Protein AF-A0A2R2MSE2-F1 (afdb_monomer)

Mean predicted aligned error: 11.34 Å

Solvent-accessible surface area (backbone atoms only — not comparable to full-atom values): 15804 Å² total; per-residue (Å²): 140,83,89,83,82,82,88,78,82,79,78,78,77,77,75,73,78,74,75,90,77,74,84,80,42,77,34,78,47,75,69,59,53,36,79,81,82,33,86,62,36,68,62,52,52,53,54,52,39,48,36,36,55,69,59,67,61,72,59,45,31,36,31,38,27,40,42,52,45,72,69,52,47,53,48,47,52,62,30,24,34,91,66,23,76,25,61,48,37,59,49,42,36,98,86,64,43,76,46,79,79,60,87,55,40,29,32,52,68,89,47,45,51,59,32,52,53,37,41,64,73,76,29,64,91,46,49,61,69,55,25,55,52,38,39,62,71,76,29,41,72,46,46,67,65,38,56,64,34,25,40,34,41,42,48,69,61,54,50,92,79,61,64,67,44,69,66,53,53,51,52,32,46,57,50,26,51,70,35,52,46,76,58,29,54,18,40,39,38,38,16,63,52,88,76,38,80,65,43,69,43,71,69,54,86,93,53,89,63,58,66,60,46,34,30,46,38,35,61,64,71,75,89,89,70,96,66,79,74,84,95,64,94,71,79,94,68,100,71,87,81,87,83,67,79,66,62,56,55,72,41,78,74,85,88,81,81,94,77,83,134

Foldseek 3Di:
DDDDDDPDDPPPPPPPPPPPPDDFFEEEEEQQQQPQPDPPNVVSLVVLLVCLLVVVDDTQKYKYFQQWDPVSLVSNCVSNCVPFVAKDFLQADPVRHGDPFDPAFLWDPVLCVLLLVQLVVFPQVDWDVSSVVRCQPRVVVSQVSTDLSLLQQLVSQDRPPDIPHSVSSVVSNVCRNNDGGGGRLRIMMTGPDDFAPKDWAFPDDPHDDSRTWTWIWTADDDQPDPDDDPPDPDDDDDDDDDPDPPGIDTRGDDDDDDDDD

Radius of gyration: 24.43 Å; Cα contacts (8 Å, |Δi|>4): 364; chains: 1; bounding box: 55×63×92 Å

pLDDT: mean 75.94, std 22.07, range [25.08, 97.75]

Secondary structure (DSSP, 8-state):
----------------------PPPEEEEEEEE-TTTSTTHHHHHHHHHHHHHTT-S-SSEEEEEEE-SHHHHHHHHHHHTTT--EEE-TTB-TTSSBPPPP-SBS--HHHHHHHHHHHHHHSTT--HHHHHHHHHHHSHHHHHTS-HHHHHHHHHT--TTS--SHHHHHHHHHHHHHSB----TTEEEEESS---S-EEEES-TTS--SS--EEEE--------SSPPTT------SSS-----SS--------------

Nearest PDB structures (foldseek):
  7cne-assembly1_A  TM=6.767E-01  e=6.271E-04  Streptomyces griseocarneus
  8j2f-assembly1_B  TM=7.671E-01  e=2.740E-03  Homo sapiens
  3k55-assembly1_A  TM=6.024E-01  e=8.526E-04  Staphylococcus aureus subsp. aureus RN4220
  1zwx-assembly1_A  TM=6.249E-01  e=7.787E-03  Listeria ivanovii
  3i48-assembly2_B  TM=6.123E-01  e=2.661E-02  Staphylococcus aureus subsp. aureus RN4220

Structure (mmCIF, N/CA/C/O backbone):
data_AF-A0A2R2MSE2-F1
#
_entry.id   AF-A0A2R2MSE2-F1
#
loop_
_atom_site.group_PDB
_atom_site.id
_atom_site.type_symbol
_atom_site.label_atom_id
_atom_site.label_alt_id
_atom_site.label_comp_id
_atom_site.label_asym_id
_atom_site.label_entity_id
_atom_site.label_seq_id
_atom_site.pdbx_PDB_ins_code
_atom_site.Cartn_x
_atom_site.Cartn_y
_atom_site.Cartn_z
_atom_site.occupancy
_atom_site.B_iso_or_equiv
_atom_site.auth_seq_id
_atom_site.auth_comp_id
_atom_site.auth_asym_id
_atom_site.auth_atom_id
_atom_site.pdbx_PDB_model_num
ATOM 1 N N . MET A 1 1 ? -29.361 -38.445 64.558 1.00 42.91 1 MET A N 1
ATOM 2 C CA . MET A 1 1 ? -30.281 -37.983 63.498 1.00 42.91 1 MET A 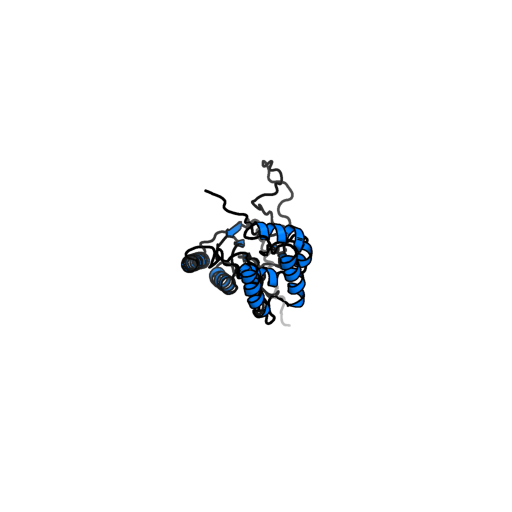CA 1
ATOM 3 C C . MET A 1 1 ? -29.988 -36.511 63.277 1.00 42.91 1 MET A C 1
ATOM 5 O O . MET A 1 1 ? -30.455 -35.683 64.043 1.00 42.91 1 MET A O 1
ATOM 9 N N . ALA A 1 2 ? -29.073 -36.221 62.352 1.00 38.41 2 ALA A N 1
ATOM 10 C CA . ALA A 1 2 ? -28.551 -34.881 62.118 1.00 38.41 2 ALA A CA 1
ATOM 11 C C . ALA A 1 2 ? -29.199 -34.301 60.858 1.00 38.41 2 ALA A C 1
ATOM 13 O O . ALA A 1 2 ? -29.129 -34.881 59.778 1.00 38.41 2 ALA A O 1
ATOM 14 N N . SER A 1 3 ? -29.861 -33.173 61.061 1.00 49.09 3 SER A N 1
ATOM 15 C CA . SER A 1 3 ? -30.400 -32.249 60.074 1.00 49.09 3 SER A CA 1
ATOM 16 C C . SER A 1 3 ? -29.293 -31.637 59.212 1.00 49.09 3 SER A C 1
ATOM 18 O O . SER A 1 3 ? -28.341 -31.073 59.748 1.00 49.09 3 SER A O 1
ATOM 20 N N . GLY A 1 4 ? -29.452 -31.682 57.890 1.00 37.75 4 GLY A N 1
ATOM 21 C CA . GLY A 1 4 ? -28.591 -30.981 56.937 1.00 37.75 4 GLY A CA 1
ATOM 22 C C . GLY A 1 4 ? -29.280 -30.869 55.582 1.00 37.75 4 GLY A C 1
ATOM 23 O O . GLY A 1 4 ? -29.027 -31.672 54.692 1.00 37.75 4 GLY A O 1
ATOM 24 N N . LEU A 1 5 ? -30.202 -29.911 55.459 1.00 44.47 5 LEU A N 1
ATOM 25 C CA . LEU A 1 5 ? -31.017 -29.668 54.269 1.00 44.47 5 LEU A CA 1
ATOM 26 C C . LEU A 1 5 ? -30.676 -28.285 53.672 1.00 44.47 5 LEU A C 1
ATOM 28 O O . LEU A 1 5 ? -30.832 -27.272 54.343 1.00 44.47 5 LEU A O 1
ATOM 32 N N . HIS A 1 6 ? -30.288 -28.298 52.393 1.00 42.41 6 HIS A N 1
ATOM 33 C CA . HIS A 1 6 ? -30.378 -27.234 51.377 1.00 42.41 6 HIS A CA 1
ATOM 34 C C . HIS A 1 6 ? -29.570 -25.933 51.549 1.00 42.41 6 HIS A C 1
ATOM 36 O O . HIS A 1 6 ? -30.084 -24.901 51.970 1.00 42.41 6 HIS A O 1
ATOM 42 N N . ALA A 1 7 ? -28.344 -25.936 51.016 1.00 45.31 7 ALA A N 1
ATOM 43 C CA . ALA A 1 7 ? -27.747 -24.733 50.440 1.00 45.31 7 ALA A CA 1
ATOM 44 C C . ALA A 1 7 ? -28.355 -24.506 49.043 1.00 45.31 7 ALA A C 1
ATOM 46 O O . ALA A 1 7 ? -28.041 -25.220 48.091 1.00 45.31 7 ALA A O 1
ATOM 47 N N . ALA A 1 8 ? -29.270 -23.544 48.932 1.00 45.22 8 ALA A N 1
ATOM 48 C CA . ALA A 1 8 ? -29.823 -23.109 47.658 1.00 45.22 8 ALA A CA 1
ATOM 49 C C . ALA A 1 8 ? -28.750 -22.344 46.865 1.00 45.22 8 ALA A C 1
ATOM 51 O O . ALA A 1 8 ? -28.347 -21.243 47.241 1.00 45.22 8 ALA A O 1
ATOM 52 N N . LEU A 1 9 ? -28.295 -22.939 45.759 1.00 43.72 9 LEU A N 1
ATOM 53 C CA . LEU A 1 9 ? -27.566 -22.246 44.701 1.00 43.72 9 LEU A CA 1
ATOM 54 C C . LEU A 1 9 ? -28.492 -21.164 44.119 1.00 43.72 9 LEU A C 1
ATOM 56 O O . LEU A 1 9 ? -29.352 -21.443 43.285 1.00 43.72 9 LEU A O 1
ATOM 60 N N . ALA A 1 10 ? -28.326 -19.921 44.562 1.00 44.59 10 ALA A N 1
ATOM 61 C CA . ALA A 1 10 ? -28.875 -18.766 43.868 1.00 44.59 10 ALA A CA 1
ATOM 62 C C . ALA A 1 10 ? -28.045 -18.548 42.594 1.00 44.59 10 ALA A C 1
ATOM 64 O O . ALA A 1 10 ? -27.041 -17.837 42.593 1.00 44.59 10 ALA A O 1
ATOM 65 N N .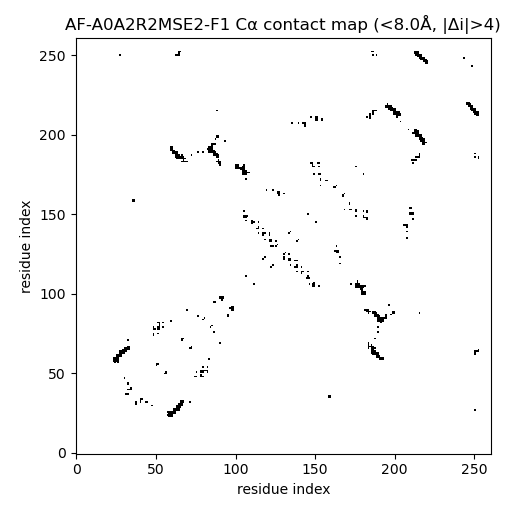 LEU A 1 11 ? -28.446 -19.219 41.511 1.00 45.94 11 LEU A N 1
ATOM 66 C CA . LEU A 1 11 ? -27.956 -18.944 40.166 1.00 45.94 11 LEU A CA 1
ATOM 67 C C . LEU A 1 11 ? -28.475 -17.552 39.780 1.00 45.94 11 LEU A C 1
ATOM 69 O O . LEU A 1 11 ? -29.592 -17.392 39.291 1.00 45.94 11 LEU A O 1
ATOM 73 N N . CYS A 1 12 ? -27.688 -16.526 40.091 1.00 44.44 12 CYS A N 1
ATOM 74 C CA . CYS A 1 12 ? -27.967 -15.150 39.716 1.00 44.44 12 CYS A CA 1
ATOM 75 C C . CYS A 1 12 ? -27.773 -15.037 38.199 1.00 44.44 12 CYS A C 1
ATOM 77 O O . CYS A 1 12 ? -26.690 -14.721 37.708 1.00 44.44 12 CYS A O 1
ATOM 79 N N . VAL A 1 13 ? -28.821 -15.376 37.446 1.00 48.66 13 VAL A N 1
ATOM 80 C CA . VAL A 1 13 ? -28.929 -15.102 36.014 1.00 48.66 13 VAL A CA 1
ATOM 81 C C . VAL A 1 13 ? -29.092 -13.590 35.876 1.00 48.66 13 VAL A C 1
ATOM 83 O O . VAL A 1 13 ? -30.192 -13.061 35.743 1.00 48.66 13 VAL A O 1
ATOM 86 N N . LEU A 1 14 ? -27.971 -12.873 35.955 1.00 48.09 14 LEU A N 1
ATOM 87 C CA . LEU A 1 14 ? -27.865 -11.520 35.436 1.00 48.09 14 LEU A CA 1
ATOM 88 C C . LEU A 1 14 ? -27.971 -11.635 33.914 1.00 48.09 14 LEU A C 1
ATOM 90 O O . LEU A 1 14 ? -26.970 -11.696 33.200 1.00 48.09 14 LEU A O 1
ATOM 94 N N . CYS A 1 15 ? -29.207 -11.689 33.418 1.00 44.56 15 CYS A N 1
ATOM 95 C CA . CYS A 1 15 ? -29.519 -11.277 32.061 1.00 44.56 15 CYS A CA 1
ATOM 96 C C . CYS A 1 15 ? -29.136 -9.800 31.961 1.00 44.56 15 CYS A C 1
ATOM 98 O O . CYS A 1 15 ? -29.955 -8.910 32.184 1.00 44.56 15 CYS A O 1
ATOM 100 N N . TYR A 1 16 ? -27.862 -9.534 31.672 1.00 46.25 16 TYR A N 1
ATOM 101 C CA . TYR A 1 16 ? -27.443 -8.256 31.134 1.00 46.25 16 TYR A CA 1
ATOM 102 C C . TYR A 1 16 ? -28.204 -8.092 29.825 1.00 46.25 16 TYR A C 1
ATOM 104 O O . TYR A 1 16 ? -27.826 -8.638 28.789 1.00 46.25 16 TYR A O 1
ATOM 112 N N . SER A 1 17 ? -29.313 -7.362 29.886 1.00 44.66 17 SER A N 1
ATOM 113 C CA . SER A 1 17 ? -29.930 -6.739 28.729 1.00 44.66 17 SER A CA 1
ATOM 114 C C . SER A 1 17 ? -28.896 -5.772 28.158 1.00 44.66 17 SER A C 1
ATOM 116 O O . SER A 1 17 ? -28.865 -4.594 28.511 1.00 44.66 17 SER A O 1
ATOM 118 N N . VAL A 1 18 ? -27.978 -6.299 27.344 1.00 50.88 18 VAL A N 1
ATOM 119 C CA . VAL A 1 18 ? -27.020 -5.512 26.575 1.00 50.88 18 VAL A CA 1
ATOM 120 C C . VAL A 1 18 ? -27.863 -4.568 25.729 1.00 50.88 18 VAL A C 1
ATOM 122 O O . VAL A 1 18 ? -28.602 -5.000 24.844 1.00 50.88 18 VAL A O 1
ATOM 125 N N . ARG A 1 19 ? -27.841 -3.278 26.068 1.00 45.03 19 ARG A N 1
ATOM 126 C CA . ARG A 1 19 ? -28.500 -2.238 25.280 1.00 45.03 19 ARG A CA 1
ATOM 127 C C . ARG A 1 19 ? -27.789 -2.175 23.928 1.00 45.03 19 ARG A C 1
ATOM 129 O O . ARG A 1 19 ? -26.742 -1.555 23.812 1.00 45.03 19 ARG A O 1
ATOM 136 N N . TRP A 1 20 ? -28.358 -2.799 22.902 1.00 48.38 20 TRP A N 1
ATOM 137 C CA . TRP A 1 20 ? -27.867 -2.757 21.517 1.00 48.38 20 TRP A CA 1
ATOM 138 C C . TRP A 1 20 ? -28.209 -1.436 20.810 1.00 48.38 20 TRP A C 1
ATOM 140 O O . TRP A 1 20 ? -28.645 -1.444 19.665 1.00 48.38 20 TRP A O 1
ATOM 150 N N . ASN A 1 21 ? -28.049 -0.300 21.493 1.00 56.31 21 ASN A N 1
ATOM 151 C CA . ASN A 1 21 ? -28.369 1.019 20.936 1.00 56.31 21 ASN A CA 1
ATOM 152 C C . ASN A 1 21 ? -27.166 1.970 20.934 1.00 56.31 21 ASN A C 1
ATOM 154 O O . ASN A 1 21 ? -27.325 3.185 21.004 1.00 56.31 21 ASN A O 1
ATOM 158 N N . GLU A 1 22 ? -25.953 1.419 20.892 1.00 69.12 22 GLU A N 1
ATOM 159 C CA . GLU A 1 22 ? -24.748 2.211 20.661 1.00 69.12 22 GLU A CA 1
ATOM 160 C C . GLU A 1 22 ? -24.514 2.345 19.157 1.00 69.12 22 GLU A C 1
ATOM 162 O O . GLU A 1 22 ? -24.081 1.402 18.484 1.00 69.12 22 GLU A O 1
ATOM 167 N N . THR A 1 23 ? -24.804 3.533 18.631 1.00 80.81 23 THR A N 1
ATOM 168 C CA . THR A 1 23 ? -24.352 3.955 17.305 1.00 80.81 23 THR A CA 1
ATOM 169 C C . THR A 1 23 ? -22.836 3.798 17.229 1.00 80.81 23 THR A C 1
ATOM 171 O O . THR A 1 23 ? -22.129 4.200 18.144 1.00 80.81 23 THR A O 1
ATOM 174 N N . THR A 1 24 ? -22.340 3.180 16.157 1.00 82.38 24 THR A N 1
ATOM 175 C CA . THR A 1 24 ? -20.898 3.038 15.911 1.00 82.38 24 THR A CA 1
ATOM 176 C C . THR A 1 24 ? -20.460 4.132 14.953 1.00 82.38 24 THR A C 1
ATOM 178 O O . THR A 1 24 ? -21.011 4.231 13.855 1.00 82.38 24 THR A O 1
ATOM 181 N N . GLU A 1 25 ? -19.483 4.937 15.355 1.00 87.38 25 GLU A N 1
ATOM 182 C CA . GLU A 1 25 ? -18.956 6.014 14.519 1.00 87.38 25 GLU A CA 1
ATOM 183 C C . GLU A 1 25 ? -17.741 5.540 13.709 1.00 87.38 25 GLU A C 1
ATOM 185 O O . GLU A 1 25 ? -16.797 4.949 14.245 1.00 87.38 25 GLU A O 1
ATOM 190 N N . PHE A 1 26 ? -17.767 5.818 12.404 1.00 86.38 26 PHE A N 1
ATOM 191 C CA . PHE A 1 26 ? -16.690 5.506 11.469 1.00 86.38 26 PHE A CA 1
ATOM 192 C C . PHE A 1 26 ? -16.020 6.786 10.998 1.00 86.38 26 PHE A C 1
ATOM 194 O O . PHE A 1 26 ? -16.688 7.691 10.500 1.00 86.38 26 PHE A O 1
ATOM 201 N N . VAL A 1 27 ? -14.695 6.822 11.086 1.00 88.25 27 VAL A N 1
ATOM 202 C CA . VAL A 1 27 ? -13.881 7.931 10.590 1.00 88.25 27 VAL A CA 1
ATOM 203 C C . VAL A 1 27 ? -12.936 7.414 9.522 1.00 88.25 27 VAL A C 1
ATOM 205 O O . VAL A 1 27 ? -12.356 6.340 9.653 1.00 88.25 27 VAL A O 1
ATOM 208 N N . THR A 1 28 ? -12.769 8.185 8.453 1.00 88.62 28 THR A N 1
ATOM 209 C CA . THR A 1 28 ? -11.723 7.952 7.460 1.00 88.62 28 THR A CA 1
ATOM 210 C C . THR A 1 28 ? -10.793 9.152 7.426 1.00 88.62 28 THR A C 1
ATOM 212 O O . THR A 1 28 ? -11.256 10.291 7.437 1.00 88.62 28 THR A O 1
ATOM 215 N N . PHE A 1 29 ? -9.489 8.903 7.407 1.00 90.44 29 PHE A N 1
ATOM 216 C CA . PHE A 1 29 ? -8.485 9.954 7.409 1.00 90.44 29 PHE A CA 1
ATOM 217 C C . PHE A 1 29 ? -7.270 9.546 6.581 1.00 90.44 29 PHE A C 1
ATOM 219 O O . PHE A 1 29 ? -6.656 8.505 6.812 1.00 90.44 29 PHE A O 1
ATOM 226 N N . ASN A 1 30 ? -6.897 10.398 5.634 1.00 92.12 30 ASN A N 1
ATOM 227 C CA . ASN A 1 30 ? -5.664 10.245 4.885 1.00 92.12 30 ASN A CA 1
ATOM 228 C C . ASN A 1 30 ? -4.522 10.916 5.658 1.00 92.12 30 ASN A C 1
ATOM 230 O O . ASN A 1 30 ? -4.531 12.132 5.846 1.00 92.12 30 ASN A O 1
ATOM 234 N N . ALA A 1 31 ? -3.558 10.119 6.123 1.00 92.69 31 ALA A N 1
ATOM 235 C CA . ALA A 1 31 ? -2.449 10.610 6.931 1.00 92.69 31 ALA A CA 1
ATOM 236 C C . ALA A 1 31 ? -1.350 11.289 6.090 1.00 92.69 31 ALA A C 1
ATOM 238 O O . ALA A 1 31 ? -0.608 12.130 6.608 1.00 92.69 31 ALA A O 1
ATOM 239 N N . GLY A 1 32 ? -1.262 10.970 4.794 1.00 91.31 32 GLY A N 1
ATOM 240 C CA . GLY A 1 32 ? -0.235 11.489 3.893 1.00 91.31 32 GLY A CA 1
ATOM 241 C C . GLY A 1 32 ? 1.184 11.230 4.400 1.00 91.31 32 GLY A C 1
ATOM 242 O O . GLY A 1 32 ? 2.009 12.145 4.394 1.00 91.31 32 GLY A O 1
ATOM 243 N N . LEU A 1 33 ? 1.454 10.029 4.927 1.00 91.31 33 LEU A N 1
ATOM 244 C CA . LEU A 1 33 ? 2.777 9.639 5.422 1.00 91.31 33 LEU A CA 1
ATOM 245 C C . LEU A 1 33 ? 3.604 9.063 4.268 1.00 91.31 33 LEU A C 1
ATOM 247 O O . LEU A 1 33 ? 3.839 7.858 4.172 1.00 91.31 33 LEU A O 1
ATOM 251 N N . THR A 1 34 ? 4.038 9.967 3.389 1.00 85.31 34 THR A N 1
ATOM 252 C CA . THR A 1 34 ? 4.869 9.659 2.221 1.00 85.31 34 THR A CA 1
ATOM 253 C C . THR A 1 34 ? 6.083 10.583 2.201 1.00 85.31 34 THR A C 1
ATOM 255 O O . THR A 1 34 ? 5.959 11.768 1.900 1.00 85.31 34 THR A O 1
ATOM 258 N N . GLU A 1 35 ? 7.261 10.048 2.524 1.00 83.38 35 GLU A N 1
ATOM 259 C CA . GLU A 1 35 ? 8.496 10.828 2.724 1.00 83.38 35 GLU A CA 1
ATOM 260 C C . GLU A 1 35 ? 8.919 11.660 1.501 1.00 83.38 35 GLU A C 1
ATOM 262 O O . GLU A 1 35 ? 9.469 12.750 1.647 1.00 83.38 35 GLU A O 1
ATOM 267 N N . THR A 1 36 ? 8.641 11.170 0.292 1.00 78.00 36 THR A N 1
ATOM 268 C CA . THR A 1 36 ? 9.060 11.803 -0.969 1.00 78.00 36 THR A CA 1
ATOM 269 C C . THR A 1 36 ? 8.037 12.768 -1.559 1.00 78.00 36 THR A C 1
ATOM 271 O O . THR A 1 36 ? 8.400 13.610 -2.384 1.00 78.00 36 THR A O 1
ATOM 274 N N . ASP A 1 37 ? 6.772 12.643 -1.159 1.00 78.00 37 ASP A N 1
ATOM 275 C CA . ASP A 1 37 ? 5.649 13.268 -1.870 1.00 78.00 37 ASP A CA 1
ATOM 276 C C . ASP A 1 37 ? 4.992 14.364 -1.033 1.00 78.00 37 ASP A C 1
ATOM 278 O O . ASP A 1 37 ? 4.387 15.289 -1.574 1.00 78.00 37 ASP A O 1
ATOM 282 N N . VAL A 1 38 ? 5.141 14.287 0.293 1.00 82.75 38 VAL A N 1
ATOM 283 C CA . VAL A 1 38 ? 4.526 15.216 1.233 1.00 82.75 38 VAL A CA 1
ATOM 284 C C . VAL A 1 38 ? 5.620 15.957 2.012 1.00 82.75 38 VAL A C 1
ATOM 286 O O . VAL A 1 38 ? 6.396 15.324 2.731 1.00 82.75 38 VAL A O 1
ATOM 289 N N . PRO A 1 39 ? 5.698 17.300 1.903 1.00 87.75 39 PRO A N 1
ATOM 290 C CA . PRO A 1 39 ? 6.658 18.096 2.661 1.00 87.75 39 PRO A CA 1
ATOM 291 C C . PRO A 1 39 ? 6.546 17.874 4.171 1.00 87.75 39 PRO A C 1
ATOM 293 O O . PRO A 1 39 ? 5.465 17.597 4.692 1.00 87.75 39 PRO A O 1
ATOM 296 N N . GLU A 1 40 ? 7.667 18.055 4.874 1.00 92.00 40 GLU A N 1
ATOM 297 C CA . GLU A 1 40 ? 7.736 17.982 6.343 1.00 92.00 40 GLU A CA 1
ATOM 298 C C . GLU A 1 40 ? 7.260 16.641 6.922 1.00 92.00 40 GLU A C 1
ATOM 300 O O . GLU A 1 40 ? 6.687 16.585 8.012 1.00 92.00 40 GLU A O 1
ATOM 305 N N . TYR A 1 41 ? 7.513 15.548 6.198 1.00 92.94 41 TYR A N 1
ATOM 306 C CA . TYR A 1 41 ? 7.133 14.190 6.584 1.00 92.94 41 TYR A CA 1
ATOM 307 C C . TYR A 1 41 ? 7.389 13.876 8.069 1.00 92.94 41 TYR A C 1
ATOM 309 O O . TYR A 1 41 ? 6.473 13.435 8.760 1.00 92.94 41 TYR A O 1
ATOM 317 N N . ALA A 1 42 ? 8.593 14.158 8.582 1.00 94.69 42 ALA A N 1
ATOM 318 C CA . ALA A 1 42 ? 8.945 13.886 9.978 1.00 94.69 42 ALA A CA 1
ATOM 319 C C . ALA A 1 42 ? 8.034 14.640 10.966 1.00 94.69 42 ALA A C 1
ATOM 321 O O . ALA A 1 42 ? 7.417 14.020 11.831 1.00 94.69 42 ALA A O 1
ATOM 322 N N . THR A 1 43 ? 7.871 15.954 10.779 1.00 95.19 43 THR A N 1
ATOM 323 C CA . THR A 1 43 ? 7.007 16.807 11.611 1.00 95.19 43 THR A CA 1
ATOM 324 C C . THR A 1 43 ? 5.550 16.346 11.570 1.00 95.19 43 THR A C 1
ATOM 326 O O . THR A 1 43 ? 4.890 16.237 12.605 1.00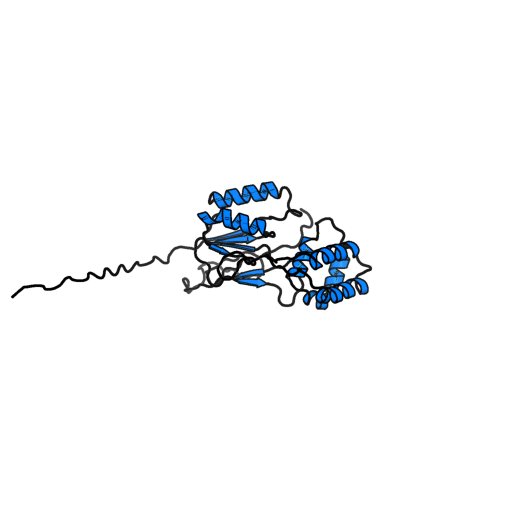 95.19 43 THR A O 1
ATOM 329 N N . ARG A 1 44 ? 5.035 16.031 10.374 1.00 94.75 44 ARG A N 1
ATOM 330 C CA . ARG A 1 44 ? 3.659 15.547 10.187 1.00 94.75 44 ARG A CA 1
ATOM 331 C C . ARG A 1 44 ? 3.432 14.210 10.877 1.00 94.75 44 ARG A C 1
ATOM 333 O O . ARG A 1 44 ? 2.420 14.039 11.556 1.00 94.75 44 ARG A O 1
ATOM 340 N N . ARG A 1 45 ? 4.374 13.279 10.714 1.00 96.12 45 ARG A N 1
ATOM 341 C CA . ARG A 1 45 ? 4.344 11.962 11.348 1.00 96.12 45 ARG A CA 1
ATOM 342 C C . ARG A 1 45 ? 4.279 12.100 12.864 1.00 96.12 45 ARG A C 1
ATOM 344 O O . ARG A 1 45 ? 3.393 11.518 13.480 1.00 96.12 45 ARG A O 1
ATOM 351 N N . GLU A 1 46 ? 5.160 12.895 13.461 1.00 97.19 46 GLU A N 1
ATOM 352 C CA . GLU A 1 46 ? 5.179 13.120 14.912 1.00 97.19 46 GLU A CA 1
ATOM 353 C C . GLU A 1 46 ? 3.875 13.744 15.422 1.00 97.19 46 GLU A C 1
ATOM 355 O O . GLU A 1 46 ? 3.274 13.231 16.370 1.00 97.19 46 GLU A O 1
ATOM 360 N N . ALA A 1 47 ? 3.385 14.793 14.754 1.00 96.56 47 ALA A N 1
ATOM 361 C CA . ALA A 1 47 ? 2.124 15.435 15.114 1.00 96.56 47 ALA A CA 1
ATOM 362 C C . ALA A 1 47 ? 0.934 14.463 15.026 1.00 96.56 47 ALA A C 1
ATOM 364 O O . ALA A 1 47 ? 0.066 14.455 15.901 1.00 96.56 47 ALA A O 1
ATOM 365 N N . PHE A 1 48 ? 0.899 13.611 13.999 1.00 96.69 48 PHE A N 1
ATOM 366 C CA . PHE A 1 48 ? -0.152 12.610 13.835 1.00 96.69 48 PHE A CA 1
ATOM 367 C C . PHE A 1 48 ? -0.117 11.537 14.936 1.00 96.69 48 PHE A C 1
ATOM 369 O O . PHE A 1 48 ? -1.156 11.211 15.514 1.00 96.69 48 PHE A O 1
ATOM 376 N N . LEU A 1 49 ? 1.072 11.034 15.287 1.00 97.75 49 LEU A N 1
ATOM 377 C CA . LEU A 1 49 ? 1.243 10.071 16.383 1.00 97.75 49 LEU A CA 1
ATOM 378 C C . LEU A 1 49 ? 0.818 10.654 17.741 1.00 97.75 49 LEU A C 1
ATOM 380 O O . LEU A 1 49 ? 0.214 9.945 18.554 1.00 97.75 49 LEU A O 1
ATOM 384 N N . LEU A 1 50 ? 1.076 11.945 17.975 1.00 97.62 50 LEU A N 1
ATOM 385 C CA . LEU A 1 50 ? 0.630 12.639 19.184 1.00 97.62 50 LEU A CA 1
ATOM 386 C C . LEU A 1 50 ? -0.903 12.693 19.265 1.00 97.62 50 LEU A C 1
ATOM 388 O O . LEU A 1 50 ? -1.468 12.346 20.301 1.00 97.62 50 LEU A O 1
ATOM 392 N N . LYS A 1 51 ? -1.584 13.030 18.161 1.00 96.62 51 LYS A N 1
ATOM 393 C CA . LYS A 1 51 ? -3.058 13.049 18.104 1.00 96.62 51 LYS A CA 1
ATOM 394 C C . LYS A 1 51 ? -3.682 11.693 18.425 1.00 96.62 51 LYS A C 1
ATOM 396 O O . LYS A 1 51 ? -4.658 11.625 19.169 1.00 96.62 51 LYS A O 1
ATOM 401 N N . LEU A 1 52 ? -3.113 10.612 17.890 1.00 95.69 52 LEU A N 1
ATOM 402 C CA . LEU A 1 52 ? -3.565 9.248 18.187 1.00 95.69 52 LEU A CA 1
ATOM 403 C C . LEU A 1 52 ? -3.388 8.896 19.668 1.00 95.69 52 LEU A C 1
ATOM 405 O O . LEU A 1 52 ? -4.305 8.350 20.285 1.00 95.69 52 LEU A O 1
ATOM 409 N N . SER A 1 53 ? -2.232 9.246 20.238 1.00 96.88 53 SER A N 1
ATOM 410 C CA . SER A 1 53 ? -1.908 8.974 21.645 1.00 96.88 53 SER A CA 1
ATOM 411 C C . SER A 1 53 ? -2.820 9.750 22.601 1.00 96.88 53 SER A C 1
ATOM 413 O O . SER A 1 53 ? -3.282 9.201 23.599 1.00 96.88 53 SER A O 1
ATOM 415 N N . ASN A 1 54 ? -3.148 10.997 22.254 1.00 97.25 54 ASN A N 1
ATOM 416 C CA . ASN A 1 54 ? -4.007 11.882 23.042 1.00 97.25 54 ASN A CA 1
ATOM 417 C C . ASN A 1 54 ? -5.512 11.604 22.884 1.00 97.25 54 ASN A C 1
ATOM 419 O O . ASN A 1 54 ? -6.321 12.335 23.451 1.00 97.25 54 ASN A O 1
ATOM 423 N N . ASN A 1 55 ? -5.901 10.572 22.124 1.00 95.62 55 ASN A N 1
ATOM 424 C CA . ASN A 1 55 ? -7.302 10.270 21.809 1.00 95.62 55 ASN A CA 1
ATOM 425 C C . ASN A 1 55 ? -8.032 11.430 21.097 1.00 95.62 55 ASN A C 1
ATOM 427 O O . ASN A 1 55 ? -9.221 11.657 21.309 1.00 95.62 55 ASN A O 1
ATOM 431 N N . GLU A 1 56 ? -7.319 12.191 20.263 1.00 95.50 56 GLU A N 1
ATOM 432 C CA . GLU A 1 56 ? -7.880 13.339 19.532 1.00 95.50 56 GLU A CA 1
ATOM 433 C C . GLU A 1 56 ? -8.547 12.942 18.205 1.00 95.50 56 GLU A C 1
ATOM 435 O O . GLU A 1 56 ? -9.112 13.793 17.519 1.00 95.50 56 GLU A O 1
ATOM 440 N N . ILE A 1 57 ? -8.463 11.667 17.812 1.00 92.69 57 ILE A N 1
ATOM 441 C CA . ILE A 1 57 ? -9.128 11.152 16.614 1.00 92.69 57 ILE A CA 1
ATOM 442 C C . ILE A 1 57 ? -10.509 10.610 17.017 1.00 92.69 57 ILE A C 1
ATOM 444 O O . ILE A 1 57 ? -10.565 9.657 17.799 1.00 92.69 57 ILE A O 1
ATOM 448 N N . PRO A 1 58 ? -11.618 11.190 16.516 1.00 90.50 58 PRO A N 1
ATOM 449 C CA . PRO A 1 58 ? -12.961 10.722 16.844 1.00 90.50 58 PRO A CA 1
ATOM 450 C C . PRO A 1 58 ? -13.252 9.348 16.220 1.00 90.50 58 PRO A C 1
ATOM 452 O O . PRO A 1 58 ? -12.501 8.853 15.376 1.00 90.50 58 PRO A O 1
ATOM 455 N N . GLY A 1 59 ? -14.368 8.740 16.620 1.00 90.19 59 GLY A N 1
ATOM 456 C CA . GLY A 1 59 ? -14.830 7.467 16.078 1.00 90.19 59 GLY A CA 1
ATOM 457 C C . GLY A 1 59 ? -14.505 6.233 16.918 1.00 90.19 59 GLY A C 1
ATOM 458 O O . GLY A 1 59 ? -13.657 6.229 17.813 1.00 90.19 59 GLY A O 1
ATOM 459 N N . ASP A 1 60 ? -15.211 5.149 16.610 1.00 91.44 60 ASP A N 1
ATOM 460 C CA . ASP A 1 60 ? -15.002 3.814 17.182 1.00 91.44 60 ASP A CA 1
ATOM 461 C C . ASP A 1 60 ? -14.195 2.910 16.250 1.00 91.44 60 ASP A C 1
ATOM 463 O O . ASP A 1 60 ? -13.554 1.947 16.688 1.00 91.44 60 ASP A O 1
ATOM 467 N N . VAL A 1 61 ? -14.229 3.228 14.956 1.00 91.25 61 VAL A N 1
ATOM 468 C CA . VAL A 1 61 ? -13.440 2.599 13.903 1.00 91.25 61 VAL A CA 1
ATOM 469 C C . VAL A 1 61 ? -12.838 3.697 13.036 1.00 91.25 61 VAL A C 1
ATOM 471 O O . VAL A 1 61 ? -13.564 4.526 12.487 1.00 91.25 61 VAL A O 1
ATOM 474 N N . VAL A 1 62 ? -11.516 3.681 12.884 1.00 91.69 62 VAL A N 1
ATOM 475 C CA . VAL A 1 62 ? -10.776 4.654 12.077 1.00 91.69 62 VAL A CA 1
ATOM 476 C C . VAL A 1 62 ? -10.089 3.935 10.921 1.00 91.69 62 VAL A C 1
ATOM 478 O O . VAL A 1 62 ? -9.252 3.058 11.123 1.00 91.69 62 VAL A O 1
ATOM 481 N N . CYS A 1 63 ? -10.448 4.318 9.702 1.00 92.94 63 CYS A N 1
ATOM 482 C CA . CYS A 1 63 ? -9.792 3.941 8.459 1.00 92.94 63 CYS A CA 1
ATOM 483 C C . CYS A 1 63 ? -8.701 4.962 8.133 1.00 92.94 63 CYS A C 1
ATOM 485 O O . CYS A 1 63 ? -9.010 6.105 7.800 1.00 92.94 63 CYS A O 1
ATOM 487 N N . LEU A 1 64 ? -7.441 4.550 8.171 1.00 93.19 64 LEU A N 1
ATOM 488 C CA . LEU A 1 64 ? -6.306 5.382 7.796 1.00 93.19 64 LEU A CA 1
ATOM 489 C C . LEU A 1 64 ? -5.811 5.037 6.388 1.00 93.19 64 LEU A C 1
ATOM 491 O O . LEU A 1 64 ? -5.708 3.857 6.037 1.00 93.19 64 LEU A O 1
ATOM 495 N N . GLN A 1 65 ? -5.526 6.071 5.594 1.00 92.75 65 GLN A N 1
ATOM 496 C CA . GLN A 1 65 ? -4.919 5.976 4.261 1.00 92.75 65 GLN A CA 1
ATOM 497 C C . GLN A 1 65 ? -3.518 6.601 4.237 1.00 92.75 65 GLN A C 1
ATOM 499 O O . GLN A 1 65 ? -3.189 7.432 5.084 1.00 92.75 65 GLN A O 1
ATOM 504 N N . GLU A 1 66 ? -2.729 6.223 3.230 1.00 90.19 66 GLU A N 1
ATOM 505 C CA . GLU A 1 66 ? -1.360 6.690 2.976 1.00 90.19 66 GLU A CA 1
ATOM 506 C C . GLU A 1 66 ? -0.403 6.470 4.150 1.00 90.19 66 GLU A C 1
ATOM 508 O O . GLU A 1 66 ? 0.397 7.331 4.504 1.00 90.19 66 GLU A O 1
ATOM 513 N N . ILE A 1 67 ? -0.485 5.282 4.754 1.00 91.75 67 ILE A N 1
ATOM 514 C CA . ILE A 1 67 ? 0.522 4.777 5.693 1.00 91.75 67 ILE A CA 1
ATOM 515 C C . ILE A 1 67 ? 1.335 3.711 4.965 1.00 91.75 67 ILE A C 1
ATOM 517 O O . ILE A 1 67 ? 1.026 2.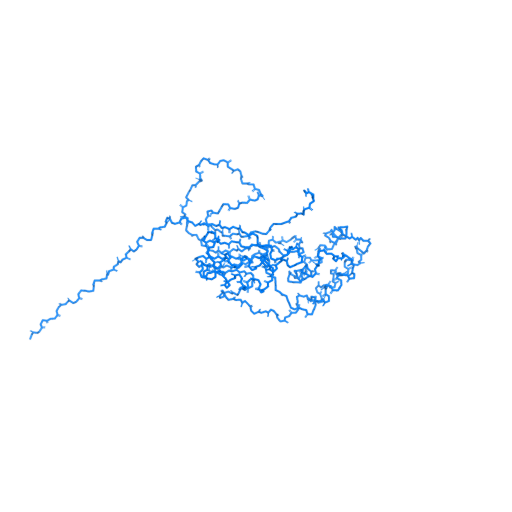518 5.011 1.00 91.75 67 ILE A O 1
ATOM 521 N N . TRP A 1 68 ? 2.327 4.162 4.200 1.00 87.50 68 TRP A N 1
ATOM 522 C CA . TRP A 1 68 ? 2.994 3.319 3.209 1.00 87.50 68 TRP A CA 1
ATOM 523 C C . TRP A 1 68 ? 4.093 2.440 3.792 1.00 87.50 68 TRP A C 1
ATOM 525 O O . TRP A 1 68 ? 4.277 1.315 3.321 1.00 87.50 68 TRP A O 1
ATOM 535 N N . LYS A 1 69 ? 4.824 2.920 4.804 1.00 87.25 69 LYS A N 1
ATOM 536 C CA . LYS A 1 69 ? 6.009 2.227 5.315 1.00 87.25 69 LYS A CA 1
ATOM 537 C C . LYS A 1 69 ? 5.684 1.307 6.495 1.00 87.25 69 LYS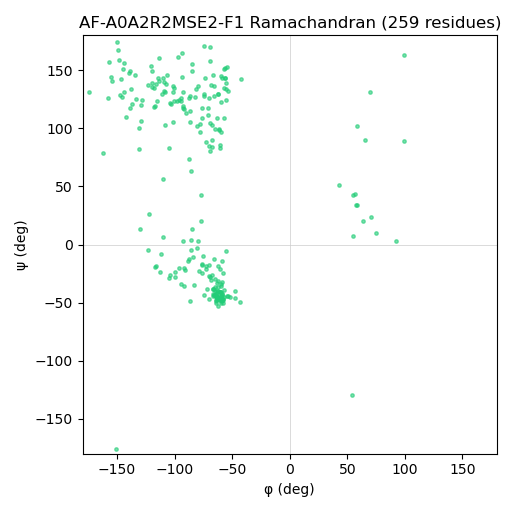 A C 1
ATOM 539 O O . LYS A 1 69 ? 4.896 1.679 7.365 1.00 87.25 69 LYS A O 1
ATOM 544 N N . PRO A 1 70 ? 6.361 0.148 6.591 1.00 87.88 70 PRO A N 1
ATOM 545 C CA . PRO A 1 70 ? 6.282 -0.733 7.751 1.00 87.88 70 PRO A CA 1
ATOM 546 C C . PRO A 1 70 ? 6.445 -0.042 9.106 1.00 87.88 70 PRO A C 1
ATOM 548 O O . PRO A 1 70 ? 5.646 -0.269 10.016 1.00 87.88 70 PRO A O 1
ATOM 551 N N . ASP A 1 71 ? 7.441 0.833 9.217 1.00 90.19 71 ASP A N 1
ATOM 552 C CA . ASP A 1 71 ? 7.762 1.519 10.470 1.00 90.19 71 ASP A CA 1
ATOM 553 C C . ASP A 1 71 ? 6.685 2.542 10.863 1.00 90.19 71 ASP A C 1
ATOM 555 O O . ASP A 1 71 ? 6.456 2.779 12.051 1.00 90.19 71 ASP A O 1
ATOM 559 N N . ASP A 1 72 ? 5.969 3.110 9.889 1.00 93.62 72 ASP A N 1
ATOM 560 C CA . ASP A 1 72 ? 4.838 4.006 10.146 1.00 93.62 72 ASP A CA 1
ATOM 561 C C . ASP A 1 72 ? 3.616 3.238 10.613 1.00 93.62 72 ASP A C 1
ATOM 563 O O . ASP A 1 72 ? 2.985 3.640 11.587 1.00 93.62 72 ASP A O 1
ATOM 567 N N . VAL A 1 73 ? 3.313 2.099 9.982 1.00 93.56 73 VAL A N 1
ATOM 568 C CA . VAL A 1 73 ? 2.228 1.224 10.440 1.00 93.56 73 VAL A CA 1
ATOM 569 C C . VAL A 1 73 ? 2.489 0.794 11.885 1.00 93.56 73 VAL A C 1
ATOM 571 O O . VAL A 1 73 ? 1.602 0.918 12.728 1.00 93.56 73 VAL A O 1
ATOM 574 N N . ALA A 1 74 ? 3.709 0.345 12.199 1.00 93.19 74 ALA A N 1
ATOM 575 C CA . ALA A 1 74 ? 4.080 -0.060 13.553 1.00 93.19 74 ALA A CA 1
ATOM 576 C C . ALA A 1 74 ? 3.950 1.090 14.566 1.00 93.19 74 ALA A C 1
ATOM 578 O O . ALA A 1 74 ? 3.371 0.903 15.639 1.00 93.19 74 ALA A O 1
ATOM 579 N N . ALA A 1 75 ? 4.437 2.286 14.222 1.00 95.88 75 ALA A N 1
ATOM 580 C CA . ALA A 1 75 ? 4.350 3.451 15.096 1.00 95.88 75 ALA A CA 1
ATOM 581 C C . ALA A 1 75 ? 2.902 3.910 15.322 1.00 95.88 75 ALA A C 1
ATOM 583 O O . ALA A 1 75 ? 2.523 4.183 16.460 1.00 95.88 75 ALA A O 1
ATOM 584 N N . VAL A 1 76 ? 2.081 3.945 14.268 1.00 96.50 76 VAL A N 1
ATOM 585 C CA . VAL A 1 76 ? 0.663 4.321 14.350 1.00 96.50 76 VAL A CA 1
ATOM 586 C C . VAL A 1 76 ? -0.117 3.327 15.205 1.00 96.50 76 VAL A C 1
ATOM 588 O O . VAL A 1 76 ? -0.864 3.748 16.087 1.00 96.50 76 VAL A O 1
ATOM 591 N N . VAL A 1 77 ? 0.090 2.020 15.012 1.00 96.12 77 VAL A N 1
ATOM 592 C CA . VAL A 1 77 ? -0.538 0.981 15.845 1.00 96.12 77 VAL A CA 1
ATOM 593 C C . VAL A 1 77 ? -0.143 1.146 17.311 1.00 96.12 77 VAL A C 1
ATOM 595 O O . VAL A 1 77 ? -1.005 1.108 18.188 1.00 96.12 77 VAL A O 1
ATOM 598 N N . GLN A 1 78 ? 1.142 1.374 17.590 1.00 96.69 78 GLN A N 1
ATOM 599 C CA . GLN A 1 78 ? 1.625 1.547 18.957 1.00 96.69 78 GLN A CA 1
ATOM 600 C C . GLN A 1 78 ? 1.049 2.805 19.627 1.00 96.69 78 GLN A C 1
ATOM 602 O O . GLN A 1 78 ? 0.631 2.730 20.783 1.00 96.69 78 GLN A O 1
ATOM 607 N N . ALA A 1 79 ? 0.998 3.932 18.913 1.00 97.69 79 ALA A N 1
ATOM 608 C CA . ALA A 1 79 ? 0.435 5.190 19.408 1.00 97.69 79 ALA A CA 1
ATOM 609 C C . ALA A 1 79 ? -1.082 5.102 19.637 1.00 97.69 79 ALA A C 1
ATOM 611 O O . ALA A 1 79 ? -1.598 5.626 20.621 1.00 97.69 79 ALA A O 1
ATOM 612 N N . ALA A 1 80 ? -1.802 4.407 18.754 1.00 97.56 80 ALA A N 1
ATOM 613 C CA . ALA A 1 80 ? -3.250 4.258 18.840 1.00 97.56 80 ALA A CA 1
ATOM 614 C C . ALA A 1 80 ? -3.699 3.249 19.906 1.00 97.56 80 ALA A C 1
ATOM 616 O O . ALA A 1 80 ? -4.821 3.355 20.397 1.00 97.56 80 ALA A O 1
ATOM 617 N N . LYS A 1 81 ? -2.847 2.284 20.280 1.00 96.94 81 LYS A N 1
ATOM 618 C CA . LYS A 1 81 ? -3.185 1.135 21.138 1.00 96.94 81 LYS A CA 1
ATOM 619 C C . LYS A 1 81 ? -3.963 1.459 22.427 1.00 96.94 81 LYS A C 1
ATOM 621 O O . LYS A 1 81 ? -4.859 0.679 22.748 1.00 96.94 81 LYS A O 1
ATOM 626 N N . PRO A 1 82 ? -3.678 2.548 23.174 1.00 96.81 82 PRO A N 1
ATOM 627 C CA . PRO A 1 82 ? -4.446 2.886 24.377 1.00 96.81 82 PRO A CA 1
ATOM 628 C C . PRO A 1 82 ? -5.926 3.186 24.095 1.00 96.81 82 PRO A C 1
ATOM 630 O O . PRO A 1 82 ? -6.776 2.896 24.931 1.00 96.81 82 PRO A O 1
ATOM 633 N N . ASN A 1 83 ? -6.223 3.735 22.914 1.00 97.06 83 ASN A N 1
ATOM 634 C CA . ASN A 1 83 ? -7.555 4.193 22.513 1.00 97.06 83 ASN A CA 1
ATOM 635 C C . ASN A 1 83 ? -8.232 3.231 21.525 1.00 97.06 83 ASN A C 1
ATOM 637 O O . ASN A 1 83 ? -9.452 3.113 21.507 1.00 97.06 83 ASN A O 1
ATOM 641 N N . PHE A 1 84 ? -7.439 2.510 20.734 1.00 96.31 84 PHE A N 1
ATOM 642 C CA . PHE A 1 84 ? -7.854 1.544 19.724 1.00 96.31 84 PHE A CA 1
ATOM 643 C C . PHE A 1 84 ? -7.059 0.240 19.919 1.00 96.31 84 PHE A C 1
ATOM 645 O O . PHE A 1 84 ? -6.042 0.026 19.256 1.00 96.31 84 PHE A O 1
ATOM 652 N N . PRO A 1 85 ? -7.480 -0.646 20.840 1.00 95.88 85 PRO A N 1
ATOM 653 C CA . PRO A 1 85 ? -6.752 -1.875 21.168 1.00 95.88 85 PRO A CA 1
ATOM 654 C C . PRO A 1 85 ? -6.687 -2.890 20.019 1.00 95.88 85 PRO A C 1
ATOM 656 O O . PRO A 1 85 ? -5.920 -3.852 20.098 1.00 95.88 85 PRO A O 1
ATOM 659 N N . HIS A 1 86 ? -7.479 -2.701 18.963 1.00 94.12 86 HIS A N 1
ATOM 660 C CA . HIS A 1 86 ? -7.496 -3.563 17.790 1.00 94.12 86 HIS A CA 1
ATOM 661 C C . HIS A 1 86 ? -7.053 -2.784 16.559 1.00 94.12 86 HIS A C 1
ATOM 663 O O . HIS A 1 86 ? -7.467 -1.647 16.342 1.00 94.12 86 HIS A O 1
ATOM 669 N N . SER A 1 87 ? -6.236 -3.415 15.722 1.00 94.94 87 SER A N 1
ATOM 670 C CA . SER A 1 87 ? -5.808 -2.829 14.459 1.00 94.94 87 SER A CA 1
ATOM 671 C C . SER A 1 87 ? -5.585 -3.901 13.402 1.00 94.94 87 SER A C 1
ATOM 673 O O . SER A 1 87 ? -5.429 -5.077 13.734 1.00 94.94 87 SER A O 1
ATOM 675 N N . PHE A 1 88 ? -5.626 -3.503 12.133 1.00 93.75 88 PHE A N 1
ATOM 676 C CA . PHE A 1 88 ? -5.356 -4.405 11.021 1.00 93.75 88 PHE A CA 1
ATOM 677 C C . PHE A 1 88 ? -4.859 -3.669 9.776 1.00 93.75 88 PHE A C 1
ATOM 679 O O . PHE A 1 88 ? -5.378 -2.619 9.408 1.00 93.75 88 PHE A O 1
ATOM 686 N N . SER A 1 89 ? -3.900 -4.272 9.081 1.00 92.75 89 SER A N 1
ATOM 687 C CA . SER A 1 89 ? -3.372 -3.852 7.780 1.00 92.75 89 SER A CA 1
ATOM 688 C C . SER A 1 89 ? -2.903 -5.086 7.008 1.00 92.75 89 SER A C 1
ATOM 690 O O . SER A 1 89 ? -2.822 -6.172 7.579 1.00 92.75 89 SER A O 1
ATOM 692 N N . ALA A 1 90 ? -2.498 -4.922 5.745 1.00 87.31 90 ALA A N 1
ATOM 693 C CA . ALA A 1 90 ? -1.893 -6.005 4.954 1.00 87.31 90 ALA A CA 1
ATOM 694 C C . ALA A 1 90 ? -0.609 -6.590 5.573 1.00 87.31 90 ALA A C 1
ATOM 696 O O . ALA A 1 90 ? -0.132 -7.644 5.154 1.00 87.31 90 ALA A O 1
ATOM 697 N N . MET A 1 91 ? -0.025 -5.899 6.554 1.00 86.31 91 MET A N 1
ATOM 698 C CA . MET A 1 91 ? 1.143 -6.374 7.284 1.00 86.31 91 MET A CA 1
ATOM 699 C C . MET A 1 91 ? 0.802 -7.237 8.491 1.00 86.31 91 MET A C 1
ATOM 701 O O . MET A 1 91 ? 1.709 -7.828 9.064 1.00 86.31 91 MET A O 1
ATOM 705 N N . HIS A 1 92 ? -0.454 -7.283 8.926 1.00 82.62 92 HIS A N 1
ATOM 706 C CA . HIS A 1 92 ? -0.840 -8.129 10.044 1.00 82.62 92 HIS A CA 1
ATOM 707 C C . HIS A 1 92 ? -1.008 -9.579 9.567 1.00 82.62 92 HIS A C 1
ATOM 709 O O . HIS A 1 92 ? -1.590 -9.845 8.518 1.00 82.62 92 HIS A O 1
ATOM 715 N N . ALA A 1 93 ? -0.493 -10.523 10.347 1.00 81.19 93 ALA A N 1
ATOM 716 C CA . ALA A 1 93 ? -0.803 -11.937 10.240 1.00 81.19 93 ALA A CA 1
ATOM 717 C C . ALA A 1 93 ? -2.208 -12.227 10.800 1.00 81.19 93 ALA A C 1
ATOM 719 O O . ALA A 1 93 ? -2.842 -11.382 11.436 1.00 81.19 93 ALA A O 1
ATOM 720 N N . ALA A 1 94 ? -2.692 -13.453 10.585 1.00 71.62 94 ALA A N 1
ATOM 721 C CA . ALA A 1 94 ? -4.021 -13.887 11.024 1.00 71.62 94 ALA A CA 1
ATOM 722 C C . ALA A 1 94 ? -4.227 -13.819 12.552 1.00 71.62 94 ALA A C 1
ATOM 724 O O . ALA A 1 94 ? -5.362 -13.753 13.013 1.00 71.62 94 ALA A O 1
ATOM 725 N N . ASP A 1 95 ? -3.145 -13.817 13.337 1.00 73.75 95 ASP A N 1
ATOM 726 C CA . ASP A 1 95 ? -3.182 -13.682 14.796 1.00 73.75 95 ASP A CA 1
ATOM 727 C C . ASP A 1 95 ? -3.217 -12.218 15.278 1.00 73.75 95 ASP A C 1
ATOM 729 O O . ASP A 1 95 ? -3.160 -11.961 16.482 1.00 73.75 95 ASP A O 1
ATOM 733 N N . GLY A 1 96 ? -3.298 -11.254 14.353 1.00 75.38 96 GLY A N 1
ATOM 734 C CA . GLY A 1 96 ? -3.321 -9.825 14.657 1.00 75.38 96 GLY A CA 1
ATOM 735 C C . GLY A 1 96 ? -1.964 -9.249 15.066 1.00 75.38 96 GLY A C 1
ATOM 736 O O . GLY A 1 96 ? -1.910 -8.106 15.516 1.00 75.38 96 GLY A O 1
ATOM 737 N N . LYS A 1 97 ? -0.864 -9.999 14.926 1.00 84.56 97 LYS A N 1
ATOM 738 C CA . LYS A 1 97 ? 0.502 -9.467 15.055 1.00 84.56 97 LYS A CA 1
ATOM 739 C C . LYS A 1 97 ? 1.044 -9.079 13.691 1.00 84.56 97 LYS A C 1
ATOM 741 O O . LYS A 1 97 ? 0.525 -9.512 12.671 1.00 84.56 97 LYS A O 1
ATOM 746 N N . PHE A 1 98 ? 2.120 -8.302 13.650 1.00 86.44 98 PHE A N 1
ATOM 747 C CA . PHE A 1 98 ? 2.830 -8.076 12.395 1.00 86.44 98 PHE A CA 1
ATOM 748 C C . PHE A 1 98 ? 3.395 -9.389 11.847 1.00 86.44 98 PHE A C 1
ATOM 750 O O . PHE A 1 98 ? 4.071 -10.135 12.558 1.00 86.44 98 PHE A O 1
ATOM 757 N N . ALA A 1 99 ? 3.115 -9.657 10.575 1.00 85.19 99 ALA A N 1
ATOM 758 C CA . ALA A 1 99 ? 3.736 -10.727 9.824 1.00 85.19 99 ALA A CA 1
ATOM 759 C C . ALA A 1 99 ? 5.259 -10.508 9.785 1.00 85.19 99 ALA A C 1
ATOM 761 O O . ALA A 1 99 ? 5.722 -9.362 9.733 1.00 85.19 99 ALA A O 1
ATOM 762 N N . PRO A 1 100 ? 6.059 -11.588 9.812 1.00 85.44 100 PRO A N 1
ATOM 763 C CA . PRO A 1 100 ? 7.499 -11.465 9.658 1.00 85.44 100 PRO A CA 1
ATOM 764 C C . PRO A 1 100 ? 7.823 -10.810 8.316 1.00 85.44 100 PRO A C 1
ATOM 766 O O . PRO A 1 100 ? 7.169 -11.076 7.305 1.00 85.44 100 PRO A O 1
ATOM 769 N N . LYS A 1 101 ? 8.863 -9.971 8.306 1.00 84.00 101 LYS A N 1
ATOM 770 C CA . LYS A 1 101 ? 9.337 -9.336 7.078 1.00 84.00 101 LYS A CA 1
ATOM 771 C C . LYS A 1 101 ? 9.656 -10.420 6.035 1.00 84.00 101 LYS A C 1
ATOM 773 O O . LYS A 1 101 ? 10.354 -11.381 6.376 1.00 84.00 101 LYS A O 1
ATOM 778 N N . PRO A 1 102 ? 9.209 -10.268 4.775 1.00 86.38 102 PRO A N 1
ATOM 779 C CA . PRO A 1 102 ? 9.578 -11.191 3.713 1.00 86.38 102 PRO A CA 1
ATOM 780 C C . PRO A 1 102 ? 11.101 -11.303 3.594 1.00 86.38 102 PRO A C 1
ATOM 782 O O . PRO A 1 102 ? 11.823 -10.307 3.696 1.00 86.38 102 PRO A O 1
ATOM 785 N N . THR A 1 103 ? 11.597 -12.518 3.384 1.00 90.56 103 THR A N 1
ATOM 786 C CA . THR A 1 103 ? 13.030 -12.786 3.180 1.00 90.56 103 THR A CA 1
ATOM 787 C C . THR A 1 103 ? 13.400 -12.864 1.703 1.00 90.56 103 THR A C 1
ATOM 789 O O . THR A 1 103 ? 14.562 -12.689 1.349 1.00 90.56 103 THR A O 1
ATOM 792 N N . SER A 1 104 ? 12.424 -13.102 0.826 1.00 92.56 104 SER A N 1
ATOM 793 C CA . SER A 1 104 ? 12.622 -13.113 -0.621 1.00 92.56 104 SER A CA 1
ATOM 794 C C . SER A 1 104 ? 12.533 -11.706 -1.216 1.00 92.56 104 SER A C 1
ATOM 796 O O . SER A 1 104 ? 11.741 -10.898 -0.722 1.00 92.56 104 SER A O 1
ATOM 798 N N . PRO A 1 105 ? 13.257 -11.426 -2.314 1.00 95.12 105 PRO A N 1
ATOM 799 C CA . PRO A 1 105 ? 13.096 -10.184 -3.056 1.00 95.12 105 PRO A CA 1
ATOM 800 C C . PRO A 1 105 ? 11.662 -9.956 -3.541 1.00 95.12 105 PRO A C 1
ATOM 802 O O . PRO A 1 105 ? 10.935 -10.915 -3.821 1.00 95.12 105 PRO A O 1
ATOM 805 N N . ALA A 1 106 ? 11.282 -8.685 -3.673 1.00 94.12 106 ALA A N 1
ATOM 806 C CA . ALA A 1 106 ? 9.971 -8.261 -4.164 1.00 94.12 106 ALA A CA 1
ATOM 807 C C . ALA A 1 106 ? 9.693 -8.800 -5.571 1.00 94.12 106 ALA A C 1
ATOM 809 O O . ALA A 1 106 ? 8.610 -9.301 -5.876 1.00 94.12 106 ALA A O 1
ATOM 810 N N . CYS A 1 107 ? 10.709 -8.705 -6.427 1.00 95.69 107 CYS A N 1
ATOM 811 C CA . CYS A 1 107 ? 10.645 -9.093 -7.821 1.00 95.69 107 CYS A CA 1
ATOM 812 C C . CYS A 1 107 ? 11.407 -10.393 -8.071 1.00 95.69 107 CYS A C 1
ATOM 814 O O . CYS A 1 107 ? 12.470 -10.647 -7.509 1.00 95.69 107 CYS A O 1
ATOM 816 N N . LYS A 1 108 ? 10.894 -11.198 -9.005 1.00 95.88 108 LYS A N 1
ATOM 817 C CA . LYS A 1 108 ? 11.618 -12.334 -9.585 1.00 95.88 108 LYS A CA 1
ATOM 818 C C . LYS A 1 108 ? 11.973 -11.993 -11.021 1.00 95.88 108 LYS A C 1
ATOM 820 O O . LYS A 1 108 ? 11.092 -11.595 -11.779 1.00 95.88 108 LYS A O 1
ATOM 825 N N . ALA A 1 109 ? 13.224 -12.218 -11.414 1.00 95.50 109 ALA A N 1
ATOM 826 C CA . ALA A 1 109 ? 13.704 -11.865 -12.749 1.00 95.50 109 ALA A CA 1
ATOM 827 C C . ALA A 1 109 ? 12.816 -12.465 -13.858 1.00 95.50 109 ALA A C 1
ATOM 829 O O . ALA A 1 109 ? 12.360 -11.746 -14.741 1.00 95.50 109 ALA A O 1
ATOM 830 N N . ALA A 1 110 ? 12.432 -13.741 -13.728 1.00 96.38 110 ALA A N 1
ATOM 831 C CA . ALA A 1 110 ? 11.536 -14.433 -14.661 1.00 96.38 110 ALA A CA 1
ATOM 832 C C . ALA A 1 110 ? 10.149 -13.779 -14.841 1.00 96.38 110 ALA A C 1
ATOM 834 O O . ALA A 1 110 ? 9.512 -13.989 -15.866 1.00 96.38 110 ALA A O 1
ATOM 835 N N . LYS A 1 111 ? 9.673 -13.002 -13.859 1.00 94.69 111 LYS A N 1
ATOM 836 C CA . LYS A 1 111 ? 8.407 -12.255 -13.942 1.00 94.69 111 LYS A CA 1
ATOM 837 C C . LYS A 1 111 ? 8.583 -10.843 -14.495 1.00 94.69 111 LYS A C 1
ATOM 839 O O . LYS A 1 111 ? 7.633 -10.285 -15.019 1.00 94.69 111 LYS A O 1
ATOM 844 N N . ILE A 1 112 ? 9.789 -10.286 -14.411 1.00 94.88 112 ILE A N 1
ATOM 845 C CA . ILE A 1 112 ? 10.099 -8.929 -14.872 1.00 94.88 112 ILE A CA 1
ATOM 846 C C . ILE A 1 112 ? 10.582 -8.892 -16.319 1.00 94.88 112 ILE A C 1
ATOM 848 O O . ILE A 1 112 ? 10.257 -7.949 -17.036 1.00 94.88 112 ILE A O 1
ATOM 852 N N . TYR A 1 113 ? 11.336 -9.898 -16.773 1.00 95.31 113 TYR A N 1
ATOM 853 C CA . TYR A 1 113 ? 11.885 -9.907 -18.133 1.00 95.31 113 TYR A CA 1
ATOM 854 C C . TYR A 1 113 ? 10.827 -9.715 -19.234 1.00 95.31 113 TYR A C 1
ATOM 856 O O . TYR A 1 113 ? 11.084 -8.899 -20.118 1.00 95.31 113 TYR A O 1
ATOM 864 N N . PRO A 1 114 ? 9.644 -10.367 -19.198 1.00 96.31 114 PRO A N 1
ATOM 865 C CA . PRO A 1 114 ? 8.608 -10.138 -20.211 1.00 96.31 114 PRO A CA 1
ATOM 866 C C . PRO A 1 114 ? 8.093 -8.694 -20.230 1.00 96.31 114 PRO A C 1
ATOM 868 O O . PRO A 1 114 ? 7.916 -8.116 -21.301 1.00 96.31 114 PRO A O 1
ATOM 871 N N . MET A 1 115 ? 7.911 -8.090 -19.051 1.00 93.94 115 MET A N 1
ATOM 872 C CA . MET A 1 115 ? 7.531 -6.684 -18.920 1.00 93.94 115 MET A CA 1
ATOM 873 C C . MET A 1 115 ? 8.603 -5.770 -19.519 1.00 93.94 115 MET A C 1
ATOM 875 O O . MET A 1 115 ? 8.291 -4.958 -20.383 1.00 93.94 115 MET A O 1
ATOM 879 N N . LEU A 1 116 ? 9.864 -5.931 -19.102 1.00 93.62 116 LEU A N 1
ATOM 880 C CA . LEU A 1 116 ? 10.979 -5.137 -19.621 1.00 93.62 116 LEU A CA 1
ATOM 881 C C . LEU A 1 116 ? 11.112 -5.265 -21.137 1.00 93.62 116 LEU A C 1
ATOM 883 O O . LEU A 1 116 ? 11.255 -4.257 -21.818 1.00 93.62 116 LEU A O 1
ATOM 887 N N . HIS A 1 117 ? 11.031 -6.486 -21.664 1.00 95.94 117 HIS A N 1
ATOM 888 C CA . HIS A 1 117 ? 11.098 -6.732 -23.100 1.00 95.94 117 HIS A CA 1
ATOM 889 C C . HIS A 1 117 ? 9.970 -6.023 -23.856 1.00 95.94 117 HIS A C 1
ATOM 891 O O . HIS A 1 117 ? 10.211 -5.445 -24.913 1.00 95.94 117 HIS A O 1
ATOM 897 N N . CYS A 1 118 ? 8.749 -6.014 -23.317 1.00 96.31 118 CYS A N 1
ATOM 898 C CA . CYS A 1 118 ? 7.663 -5.259 -23.929 1.00 96.31 118 CYS A CA 1
ATOM 899 C C . CYS A 1 118 ? 7.943 -3.751 -23.922 1.00 96.31 118 CYS A C 1
ATOM 901 O O . CYS A 1 118 ? 7.852 -3.117 -24.968 1.00 96.31 118 CYS A O 1
ATOM 903 N N . ILE A 1 119 ? 8.350 -3.186 -22.780 1.00 93.00 119 ILE A N 1
ATOM 904 C CA . ILE A 1 119 ? 8.636 -1.747 -22.659 1.00 93.00 119 ILE A CA 1
ATOM 905 C C . ILE A 1 119 ? 9.721 -1.331 -23.660 1.00 93.00 119 ILE A C 1
ATOM 907 O O . ILE A 1 119 ? 9.543 -0.365 -24.397 1.00 93.00 119 ILE A O 1
ATOM 911 N N . THR A 1 120 ? 10.821 -2.085 -23.746 1.00 93.81 120 THR A N 1
ATOM 912 C CA . THR A 1 120 ? 11.940 -1.743 -24.637 1.00 93.81 120 THR A CA 1
ATOM 913 C C . THR A 1 120 ? 11.655 -1.974 -26.117 1.00 93.81 120 THR A C 1
ATOM 915 O O . THR A 1 120 ? 12.332 -1.383 -26.953 1.00 93.81 120 THR A O 1
ATOM 918 N N . THR A 1 121 ? 10.678 -2.813 -26.467 1.00 96.50 121 THR A N 1
ATOM 919 C CA . THR A 1 121 ? 10.313 -3.064 -27.872 1.00 96.50 121 THR A CA 1
ATOM 920 C C . THR A 1 121 ? 9.170 -2.184 -28.358 1.00 96.50 121 THR A C 1
ATOM 922 O O . THR A 1 121 ? 9.165 -1.816 -29.529 1.00 96.50 121 THR A O 1
ATOM 925 N N . GLN A 1 122 ? 8.215 -1.851 -27.487 1.00 96.56 122 GLN A N 1
ATOM 926 C CA . GLN A 1 122 ? 6.989 -1.140 -27.860 1.00 96.56 122 GLN A CA 1
ATOM 927 C C . GLN A 1 122 ? 6.993 0.339 -27.465 1.00 96.56 122 GLN A C 1
ATOM 929 O O . GLN A 1 122 ? 6.292 1.109 -28.107 1.00 96.56 122 GLN A O 1
ATOM 934 N N . CYS A 1 123 ? 7.747 0.730 -26.430 1.00 94.12 123 CYS A N 1
ATOM 935 C CA . CYS A 1 123 ? 7.615 2.045 -25.784 1.00 94.12 123 CYS A CA 1
ATOM 936 C C . CYS A 1 123 ? 8.945 2.794 -25.609 1.00 94.12 123 CYS A C 1
ATOM 938 O O . CYS A 1 123 ? 9.016 3.762 -24.859 1.00 94.12 123 CYS A O 1
ATOM 940 N N . LEU A 1 124 ? 10.020 2.351 -26.270 1.00 91.62 124 LEU A N 1
ATOM 941 C CA . LEU A 1 124 ? 11.354 2.942 -26.106 1.00 91.62 124 LEU A CA 1
ATOM 942 C C . LEU A 1 124 ? 11.460 4.376 -26.651 1.00 91.62 124 LEU A C 1
ATOM 944 O O . LEU A 1 124 ? 12.316 5.132 -26.201 1.00 91.62 124 LEU A O 1
ATOM 948 N N . SER A 1 125 ? 10.629 4.730 -27.635 1.00 91.50 125 SER A N 1
ATOM 949 C CA . SER A 1 125 ? 10.602 6.065 -28.243 1.00 91.50 125 SER A CA 1
ATOM 950 C C . SER A 1 125 ? 9.922 7.122 -27.381 1.00 91.50 125 SER A C 1
ATOM 952 O O . SER A 1 125 ? 10.102 8.310 -2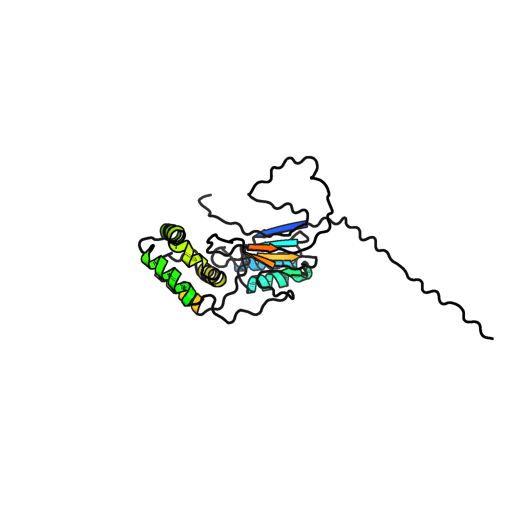7.643 1.00 91.50 125 SER A O 1
ATOM 954 N N . ASP A 1 126 ? 9.140 6.699 -26.392 1.00 89.19 126 ASP A N 1
ATOM 955 C CA . ASP A 1 126 ? 8.244 7.574 -25.647 1.00 89.19 126 ASP A CA 1
ATOM 956 C C . ASP A 1 126 ? 8.913 8.030 -24.345 1.00 89.19 126 ASP A C 1
ATOM 958 O O . ASP A 1 126 ? 9.883 7.436 -23.873 1.00 89.19 126 ASP A O 1
ATOM 962 N N . SER A 1 127 ? 8.418 9.107 -23.736 1.00 85.50 127 SER A N 1
ATOM 963 C CA . SER A 1 127 ? 8.941 9.599 -22.455 1.00 85.50 127 SER A CA 1
ATOM 964 C C . SER A 1 127 ? 7.853 10.271 -21.624 1.00 85.50 127 SER A C 1
ATOM 966 O O . SER A 1 127 ? 6.753 10.533 -22.109 1.00 85.50 127 SER A O 1
ATOM 968 N N . GLY A 1 128 ? 8.129 10.532 -20.345 1.00 84.31 128 GLY A N 1
ATOM 969 C CA . GLY A 1 128 ? 7.156 11.149 -19.444 1.00 84.31 128 GLY A CA 1
ATOM 970 C C . GLY A 1 128 ? 5.835 10.374 -19.419 1.00 84.31 128 GLY A C 1
ATOM 971 O O . GLY A 1 128 ? 5.833 9.152 -19.280 1.00 84.31 128 GLY A O 1
ATOM 972 N N . ALA A 1 129 ? 4.736 11.108 -19.600 1.00 84.31 129 ALA A N 1
ATOM 973 C CA . ALA A 1 129 ? 3.380 10.567 -19.641 1.00 84.31 129 ALA A CA 1
ATOM 974 C C . ALA A 1 129 ? 3.078 9.731 -20.900 1.00 84.31 129 ALA A C 1
ATOM 976 O O . ALA A 1 129 ? 2.238 8.837 -20.839 1.00 84.31 129 ALA A O 1
ATOM 977 N N . GLU A 1 130 ? 3.755 9.989 -22.025 1.00 87.94 130 GLU A N 1
ATOM 978 C CA . GLU A 1 130 ? 3.554 9.219 -23.264 1.00 87.94 130 GLU A CA 1
ATOM 979 C C . GLU A 1 130 ? 4.023 7.775 -23.076 1.00 87.94 130 GLU A C 1
ATOM 981 O O . GLU A 1 130 ? 3.357 6.837 -23.513 1.00 87.94 130 GLU A O 1
ATOM 986 N N . MET A 1 131 ? 5.125 7.583 -22.341 1.00 87.31 131 MET A N 1
ATOM 987 C CA . MET A 1 131 ? 5.591 6.244 -21.993 1.00 87.31 131 MET A CA 1
ATOM 988 C C . MET A 1 131 ? 4.575 5.516 -21.109 1.00 87.31 131 MET A C 1
ATOM 990 O O . MET A 1 131 ? 4.266 4.357 -21.376 1.00 87.31 131 MET A O 1
ATOM 994 N N . ASP A 1 132 ? 4.008 6.181 -20.099 1.00 84.81 132 ASP A N 1
ATOM 995 C CA . ASP A 1 132 ? 2.988 5.579 -19.231 1.00 84.81 132 ASP A CA 1
ATOM 996 C C . ASP A 1 132 ? 1.745 5.145 -20.029 1.00 84.81 132 ASP A C 1
ATOM 998 O O . ASP A 1 132 ? 1.196 4.056 -19.802 1.00 84.81 132 ASP A O 1
ATOM 1002 N N . GLU A 1 133 ? 1.319 5.964 -20.998 1.00 87.94 133 GLU A N 1
ATOM 1003 C CA . GLU A 1 133 ? 0.227 5.634 -21.916 1.00 87.94 133 GLU A CA 1
ATOM 1004 C C . GLU A 1 133 ? 0.586 4.435 -22.807 1.00 87.94 133 GLU A C 1
ATOM 1006 O O . GLU A 1 133 ? -0.194 3.478 -22.896 1.00 87.94 133 GLU A O 1
ATOM 1011 N N . CYS A 1 134 ? 1.780 4.431 -23.410 1.00 92.94 134 CYS A N 1
ATOM 1012 C CA . CYS A 1 134 ? 2.250 3.320 -24.234 1.00 92.94 134 CYS A CA 1
ATOM 1013 C C . CYS A 1 134 ? 2.310 2.009 -23.448 1.00 92.94 134 CYS A C 1
ATOM 1015 O O . CYS A 1 134 ? 1.786 0.987 -23.898 1.00 92.94 134 CYS A O 1
ATOM 1017 N N . ILE A 1 135 ? 2.894 2.037 -22.250 1.00 90.19 135 ILE A N 1
ATOM 1018 C CA . ILE A 1 135 ? 3.009 0.885 -21.354 1.00 90.19 135 ILE A CA 1
ATOM 1019 C C . ILE A 1 135 ? 1.615 0.345 -21.018 1.00 90.19 135 ILE A C 1
ATOM 1021 O O . ILE A 1 135 ? 1.359 -0.857 -21.152 1.00 90.19 135 ILE A O 1
ATOM 1025 N N . SER A 1 136 ? 0.690 1.234 -20.650 1.00 88.19 136 SER A N 1
ATOM 1026 C CA . SER A 1 136 ? -0.688 0.876 -20.293 1.00 88.19 136 SER A CA 1
ATOM 1027 C C . SER A 1 136 ? -1.480 0.290 -21.465 1.00 88.19 136 SER A C 1
ATOM 1029 O O . SER A 1 136 ? -2.373 -0.533 -21.251 1.00 88.19 136 SER A O 1
ATOM 1031 N N . LYS A 1 137 ? -1.164 0.693 -22.700 1.00 92.19 137 LYS A N 1
ATOM 1032 C CA . LYS A 1 137 ? -1.840 0.231 -23.917 1.00 92.19 137 LYS A CA 1
ATOM 1033 C C . LYS A 1 137 ? -1.241 -1.061 -24.474 1.00 92.19 137 LYS A C 1
ATOM 1035 O O . LYS A 1 137 ? -1.983 -1.994 -24.772 1.00 92.19 137 LYS A O 1
ATOM 1040 N N . ASN A 1 138 ? 0.082 -1.120 -24.601 1.00 95.69 138 ASN A N 1
ATOM 1041 C CA . ASN A 1 138 ? 0.787 -2.165 -25.348 1.00 95.69 138 ASN A CA 1
ATOM 1042 C C . ASN A 1 138 ? 1.359 -3.268 -24.447 1.00 95.69 138 ASN A C 1
ATOM 1044 O O . ASN A 1 138 ? 1.463 -4.414 -24.877 1.00 95.69 138 ASN A O 1
ATOM 1048 N N . CYS A 1 139 ? 1.684 -2.957 -23.188 1.00 93.81 139 CYS A N 1
ATOM 1049 C CA . CYS A 1 139 ? 2.351 -3.888 -22.270 1.00 93.81 139 CYS A CA 1
ATOM 1050 C C . CYS A 1 139 ? 1.468 -4.380 -21.120 1.00 93.81 139 CYS A C 1
ATOM 1052 O O . CYS A 1 139 ? 1.929 -5.114 -20.245 1.00 93.81 139 CYS A O 1
ATOM 1054 N N . LYS A 1 140 ? 0.176 -4.041 -21.132 1.00 91.19 140 LY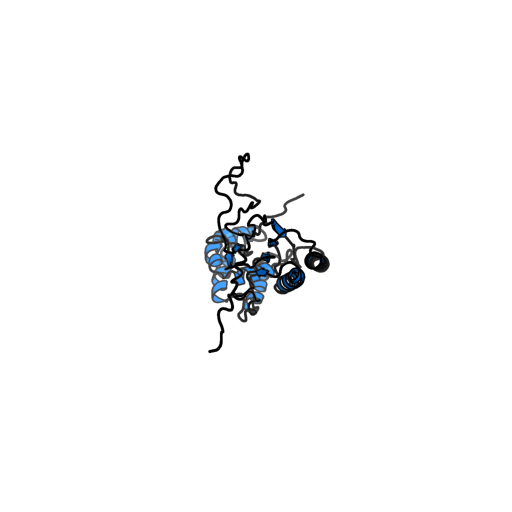S A N 1
ATOM 1055 C CA . LYS A 1 140 ? -0.776 -4.373 -20.064 1.00 91.19 140 LYS A CA 1
ATOM 1056 C C . LYS A 1 140 ? -0.790 -5.853 -19.675 1.00 91.19 140 LYS A C 1
ATOM 1058 O O . LYS A 1 140 ? -0.821 -6.166 -18.489 1.00 91.19 140 LYS A O 1
ATOM 1063 N N . SER A 1 141 ? -0.794 -6.766 -20.648 1.00 92.56 141 SER A N 1
ATOM 1064 C CA . SER A 1 141 ? -0.899 -8.209 -20.383 1.00 92.56 141 SER A CA 1
ATOM 1065 C C . SER A 1 141 ? 0.300 -8.735 -19.597 1.00 92.56 141 SER A C 1
ATOM 1067 O O . SER A 1 141 ? 0.111 -9.353 -18.555 1.00 92.56 141 SER A O 1
ATOM 1069 N N . VAL A 1 142 ? 1.521 -8.425 -20.042 1.00 93.56 142 VAL A N 1
ATOM 1070 C CA . VAL A 1 142 ? 2.754 -8.860 -19.368 1.00 93.56 142 VAL A CA 1
ATOM 1071 C C . VAL A 1 142 ? 2.943 -8.185 -18.013 1.00 93.56 142 VAL A C 1
ATOM 1073 O O . VAL A 1 142 ? 3.483 -8.797 -17.097 1.00 93.56 142 VAL A O 1
ATOM 1076 N N . ILE A 1 143 ? 2.462 -6.951 -17.850 1.00 90.62 143 ILE A N 1
ATOM 1077 C CA . ILE A 1 143 ? 2.524 -6.247 -16.566 1.00 90.62 143 ILE A CA 1
ATOM 1078 C C . ILE A 1 143 ? 1.543 -6.840 -15.553 1.00 90.62 143 ILE A C 1
ATOM 1080 O O . ILE A 1 143 ? 1.890 -6.987 -14.385 1.00 90.62 143 ILE A O 1
ATOM 1084 N N . ASN A 1 144 ? 0.347 -7.244 -15.986 1.00 89.38 144 ASN A N 1
ATOM 1085 C CA . ASN A 1 144 ? -0.634 -7.896 -15.114 1.00 89.38 144 ASN A CA 1
ATOM 1086 C C . ASN A 1 144 ? -0.138 -9.239 -14.542 1.00 89.38 144 ASN A C 1
ATOM 1088 O O . ASN A 1 144 ? -0.689 -9.725 -13.557 1.00 89.38 144 ASN A O 1
ATOM 1092 N N . GLU A 1 145 ? 0.888 -9.849 -15.141 1.00 91.25 145 GLU A N 1
ATOM 1093 C CA . GLU A 1 145 ? 1.528 -11.060 -14.616 1.00 91.25 145 GLU A CA 1
ATOM 1094 C C . GLU A 1 145 ? 2.599 -10.781 -13.549 1.00 91.25 145 GLU A C 1
ATOM 1096 O O . GLU A 1 145 ? 3.084 -11.716 -12.893 1.00 91.25 145 GLU A O 1
ATOM 1101 N N . VAL A 1 146 ? 2.988 -9.515 -13.369 1.00 91.62 146 VAL A N 1
ATOM 1102 C CA . VAL A 1 146 ? 3.952 -9.102 -12.351 1.00 91.62 146 VAL A CA 1
ATOM 1103 C C . VAL A 1 146 ? 3.270 -9.129 -10.977 1.00 91.62 146 VAL A C 1
ATOM 1105 O O . VAL A 1 146 ? 2.217 -8.516 -10.801 1.00 91.62 146 VAL A O 1
ATOM 1108 N N . PRO A 1 147 ? 3.848 -9.813 -9.970 1.00 90.69 147 PRO A N 1
ATOM 1109 C CA . PRO A 1 147 ? 3.288 -9.825 -8.621 1.00 90.69 147 PRO A CA 1
ATOM 1110 C C . PRO A 1 147 ? 3.123 -8.416 -8.040 1.00 90.69 147 PRO A C 1
ATOM 1112 O O . PRO A 1 147 ? 3.999 -7.567 -8.210 1.00 90.69 147 PRO A O 1
ATOM 1115 N N . GLN A 1 148 ? 2.048 -8.193 -7.280 1.00 86.12 148 GLN A N 1
ATOM 1116 C CA . GLN A 1 148 ? 1.747 -6.876 -6.708 1.00 86.12 148 GLN A CA 1
ATOM 1117 C C . GLN A 1 148 ? 2.881 -6.332 -5.826 1.00 86.12 148 GLN A C 1
ATOM 1119 O O . GLN A 1 148 ? 3.189 -5.150 -5.925 1.00 86.12 148 GLN A O 1
ATOM 1124 N N . ASP A 1 149 ? 3.548 -7.180 -5.033 1.00 88.31 149 ASP A N 1
ATOM 1125 C CA . ASP A 1 149 ? 4.693 -6.762 -4.208 1.00 88.31 149 ASP A CA 1
ATOM 1126 C C . ASP A 1 149 ? 5.842 -6.191 -5.041 1.00 88.31 149 ASP A C 1
ATOM 1128 O O . ASP A 1 149 ? 6.497 -5.233 -4.633 1.00 88.31 149 ASP A O 1
ATOM 1132 N N . CYS A 1 150 ? 6.058 -6.739 -6.236 1.00 92.12 150 CYS A N 1
ATOM 1133 C CA . CYS A 1 150 ? 7.058 -6.234 -7.160 1.00 92.12 150 CYS A CA 1
ATOM 1134 C C . CYS A 1 150 ? 6.642 -4.876 -7.742 1.00 92.12 150 CYS A C 1
ATOM 1136 O O . CYS A 1 150 ? 7.436 -3.939 -7.704 1.00 92.12 150 CYS A O 1
ATOM 1138 N N . LEU A 1 151 ? 5.393 -4.735 -8.207 1.00 88.88 151 LEU A N 1
ATOM 1139 C CA . LEU A 1 151 ? 4.867 -3.458 -8.714 1.00 88.88 151 LEU A CA 1
ATOM 1140 C C . LEU A 1 151 ? 4.914 -2.358 -7.647 1.00 88.88 151 LEU A C 1
ATOM 1142 O O . LEU A 1 151 ? 5.379 -1.255 -7.919 1.00 88.88 151 LEU A O 1
ATOM 1146 N N . SER A 1 152 ? 4.517 -2.679 -6.414 1.00 86.81 152 SER A N 1
ATOM 1147 C CA . SER A 1 152 ? 4.575 -1.751 -5.286 1.00 86.81 152 SER A CA 1
ATOM 1148 C C . SER A 1 152 ? 6.001 -1.364 -4.911 1.00 86.81 152 SER A C 1
ATOM 1150 O O . SER A 1 152 ? 6.229 -0.203 -4.588 1.00 86.81 152 SER A O 1
ATOM 1152 N N . CYS A 1 153 ? 6.964 -2.286 -4.995 1.00 90.06 153 CYS A N 1
ATOM 1153 C CA . CYS A 1 153 ? 8.373 -1.946 -4.813 1.00 90.06 153 CYS A CA 1
ATOM 1154 C C . CYS A 1 153 ? 8.856 -0.968 -5.895 1.00 90.06 153 CYS A C 1
ATOM 1156 O O . CYS A 1 153 ? 9.477 0.041 -5.575 1.00 90.06 153 CYS A O 1
ATOM 1158 N N . ILE A 1 154 ? 8.543 -1.230 -7.169 1.00 88.94 154 ILE A N 1
ATOM 1159 C CA . ILE A 1 154 ? 8.945 -0.360 -8.288 1.00 88.94 154 ILE A CA 1
ATOM 1160 C C . ILE A 1 154 ? 8.350 1.043 -8.124 1.00 88.94 154 ILE A C 1
ATOM 1162 O O . ILE A 1 154 ? 9.069 2.029 -8.294 1.00 88.94 154 ILE A O 1
ATOM 1166 N N . ALA A 1 155 ? 7.064 1.120 -7.769 1.00 84.75 155 ALA A N 1
ATOM 1167 C CA . ALA A 1 155 ? 6.360 2.375 -7.534 1.00 84.75 155 ALA A CA 1
ATOM 1168 C C . ALA A 1 155 ? 6.934 3.140 -6.331 1.00 84.75 155 ALA A C 1
ATOM 1170 O O . ALA A 1 155 ? 7.123 4.344 -6.418 1.00 84.75 155 ALA A O 1
ATOM 1171 N N . ASP A 1 156 ? 7.295 2.463 -5.238 1.00 83.38 156 ASP A N 1
ATOM 1172 C CA . ASP A 1 156 ? 7.924 3.115 -4.078 1.00 83.38 156 ASP A CA 1
ATOM 1173 C C . ASP A 1 156 ? 9.288 3.735 -4.401 1.00 83.38 156 ASP A C 1
ATOM 1175 O O . ASP A 1 156 ? 9.674 4.756 -3.837 1.00 83.38 156 ASP A O 1
ATOM 1179 N N . LYS A 1 157 ? 10.040 3.111 -5.315 1.00 84.69 157 LYS A N 1
ATOM 1180 C CA . LYS A 1 157 ? 11.334 3.633 -5.779 1.00 84.69 157 LYS A CA 1
ATOM 1181 C C . LYS A 1 157 ? 11.199 4.720 -6.840 1.00 84.69 157 LYS A C 1
ATOM 1183 O O . LYS A 1 157 ? 12.208 5.288 -7.260 1.00 84.69 157 LYS A O 1
ATOM 1188 N N . GLN A 1 158 ? 9.980 5.033 -7.272 1.00 77.12 158 GLN A N 1
ATOM 1189 C CA . GLN A 1 158 ? 9.716 6.189 -8.109 1.00 77.12 158 GLN A CA 1
ATOM 1190 C C . GLN A 1 158 ? 9.721 7.437 -7.228 1.00 77.12 158 GLN A C 1
ATOM 1192 O O . GLN A 1 158 ? 8.726 7.778 -6.604 1.00 77.12 158 GLN A O 1
ATOM 1197 N N . SER A 1 159 ? 10.849 8.145 -7.178 1.00 63.78 159 SER A N 1
ATOM 1198 C CA . SER A 1 159 ? 10.818 9.505 -6.646 1.00 63.78 159 SER A CA 1
ATOM 1199 C C . SER A 1 159 ? 10.001 10.388 -7.593 1.00 63.78 159 SER A C 1
ATOM 1201 O O . SER A 1 159 ? 10.070 10.235 -8.815 1.00 63.78 159 SER A O 1
ATOM 1203 N N . THR A 1 160 ? 9.277 11.362 -7.042 1.00 56.81 160 THR A N 1
ATOM 1204 C CA . THR A 1 160 ? 8.483 12.374 -7.774 1.00 56.81 160 THR A CA 1
ATOM 1205 C C . THR A 1 160 ? 9.268 13.185 -8.812 1.00 56.81 160 THR A C 1
ATOM 1207 O O . THR A 1 160 ? 8.683 13.977 -9.547 1.00 56.81 160 THR A O 1
ATOM 1210 N N . ARG A 1 161 ? 10.594 13.009 -8.888 1.00 51.31 161 ARG A N 1
ATOM 1211 C CA . ARG A 1 161 ? 11.503 13.733 -9.786 1.00 51.31 161 ARG A CA 1
ATOM 1212 C C . ARG A 1 161 ? 12.325 12.837 -10.710 1.00 51.31 161 ARG A C 1
ATOM 1214 O O . ARG A 1 161 ? 13.067 13.368 -11.531 1.00 51.31 161 ARG A O 1
ATOM 1221 N N . ALA A 1 162 ? 12.247 11.514 -10.578 1.00 53.53 162 ALA A N 1
ATOM 1222 C CA . ALA A 1 162 ? 13.023 10.626 -11.432 1.00 53.53 162 ALA A CA 1
ATOM 1223 C C . ALA A 1 162 ? 12.310 10.427 -12.771 1.00 53.53 162 ALA A C 1
ATOM 1225 O O . ALA A 1 162 ? 11.141 10.038 -12.811 1.00 53.53 162 ALA A O 1
ATOM 1226 N N . ALA A 1 163 ? 13.054 10.676 -13.849 1.00 54.50 163 ALA A N 1
ATOM 1227 C CA . ALA A 1 163 ? 12.654 10.426 -15.222 1.00 54.50 163 ALA A CA 1
ATOM 1228 C C . ALA A 1 163 ? 11.948 9.068 -15.358 1.00 54.50 163 ALA A C 1
ATOM 1230 O O . ALA A 1 163 ? 12.335 8.079 -14.731 1.00 54.50 163 ALA A O 1
ATOM 1231 N N . THR A 1 164 ? 10.920 9.010 -16.200 1.00 67.25 164 THR A N 1
ATOM 1232 C CA . THR A 1 164 ? 10.358 7.743 -16.683 1.00 67.25 164 THR A CA 1
ATOM 1233 C C . THR A 1 164 ? 11.251 7.129 -17.762 1.00 67.25 164 THR A C 1
ATOM 1235 O O . THR A 1 164 ? 10.789 6.305 -18.531 1.00 67.25 164 THR A O 1
ATOM 1238 N N . ASP A 1 165 ? 12.531 7.509 -17.852 1.00 78.12 165 ASP A N 1
ATOM 1239 C CA . ASP A 1 165 ? 13.431 6.891 -18.816 1.00 78.12 165 ASP A CA 1
ATOM 1240 C C . ASP A 1 165 ? 13.735 5.430 -18.446 1.00 78.12 165 ASP A C 1
ATOM 1242 O O . ASP A 1 165 ? 13.601 4.980 -17.301 1.00 78.12 165 ASP A O 1
ATOM 1246 N N . LEU A 1 166 ? 14.142 4.663 -19.456 1.00 82.00 166 LEU A N 1
ATOM 1247 C CA . LEU A 1 166 ? 14.408 3.239 -19.301 1.00 82.00 166 LEU A CA 1
ATOM 1248 C C . LEU A 1 166 ? 15.511 2.953 -18.270 1.00 82.00 166 LEU A C 1
ATOM 1250 O O . LEU A 1 166 ? 15.444 1.933 -17.584 1.00 82.00 166 LEU A O 1
ATOM 1254 N N . ALA A 1 167 ? 16.516 3.824 -18.149 1.00 85.31 167 ALA A N 1
ATOM 1255 C CA . ALA A 1 167 ? 17.618 3.617 -17.215 1.00 85.31 167 ALA A CA 1
ATOM 1256 C C . ALA A 1 167 ? 17.118 3.685 -15.765 1.00 85.31 167 ALA A C 1
ATOM 1258 O O . ALA A 1 167 ? 17.420 2.788 -14.976 1.00 85.31 167 ALA A O 1
ATOM 1259 N N . ALA A 1 168 ? 16.271 4.667 -15.449 1.00 84.69 168 ALA A N 1
ATOM 1260 C CA . ALA A 1 168 ? 15.628 4.787 -14.147 1.00 84.69 168 ALA A CA 1
ATOM 1261 C C . ALA A 1 168 ? 14.708 3.591 -13.845 1.00 84.69 168 ALA A C 1
ATOM 1263 O O . ALA A 1 168 ? 14.710 3.078 -12.724 1.00 84.69 168 ALA A O 1
ATOM 1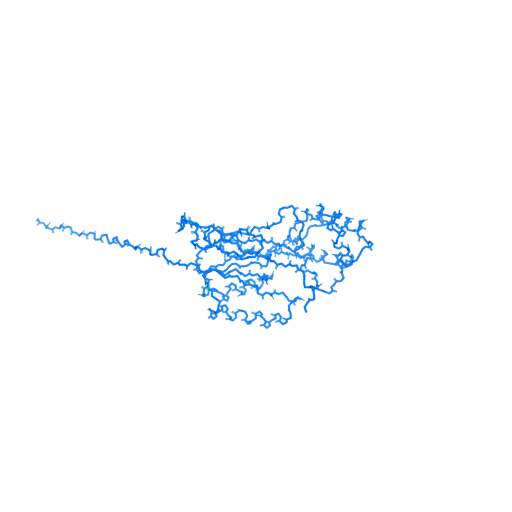264 N N . ILE A 1 169 ? 13.952 3.098 -14.835 1.00 85.12 169 ILE A N 1
ATOM 1265 C CA . ILE A 1 169 ? 13.127 1.885 -14.676 1.00 85.12 169 ILE A CA 1
ATOM 1266 C C . ILE A 1 169 ? 14.010 0.672 -14.340 1.00 85.12 169 ILE A C 1
ATOM 1268 O O . ILE A 1 169 ? 13.709 -0.075 -13.405 1.00 85.12 169 ILE A O 1
ATOM 1272 N N . VAL A 1 170 ? 15.113 0.480 -15.070 1.00 89.12 170 VAL A N 1
ATOM 1273 C CA . VAL A 1 170 ? 16.046 -0.638 -14.855 1.00 89.12 170 VAL A CA 1
ATOM 1274 C C . VAL A 1 170 ? 16.718 -0.553 -13.485 1.00 89.12 170 VAL A C 1
ATOM 1276 O O . VAL A 1 170 ? 16.801 -1.571 -12.797 1.00 89.12 170 VAL A O 1
ATOM 1279 N N . GLU A 1 171 ? 17.146 0.633 -13.053 1.00 90.12 171 GLU A N 1
ATOM 1280 C CA . GLU A 1 171 ? 17.747 0.838 -11.731 1.00 90.12 171 GLU A CA 1
ATOM 1281 C C . GLU A 1 171 ? 16.775 0.447 -10.603 1.00 90.12 171 GLU A C 1
ATOM 1283 O O . GLU A 1 171 ? 17.123 -0.345 -9.721 1.00 90.12 171 GLU A O 1
ATOM 1288 N N . ARG A 1 172 ? 15.521 0.921 -10.661 1.00 90.44 172 ARG A N 1
ATOM 1289 C CA . ARG A 1 172 ? 14.479 0.567 -9.675 1.00 90.44 172 ARG A CA 1
ATOM 1290 C C . ARG A 1 172 ? 14.242 -0.941 -9.636 1.00 90.44 172 ARG A C 1
ATOM 1292 O O . ARG A 1 172 ? 14.142 -1.537 -8.562 1.00 90.44 172 ARG A O 1
ATOM 1299 N N . LEU A 1 173 ? 14.197 -1.581 -10.804 1.00 91.94 173 LEU A N 1
ATOM 1300 C CA . LEU A 1 173 ? 14.033 -3.029 -10.905 1.00 91.94 173 LEU A CA 1
ATOM 1301 C C . LEU A 1 173 ? 15.201 -3.792 -10.284 1.00 91.94 173 LEU A C 1
ATOM 1303 O O . LEU A 1 173 ? 14.965 -4.765 -9.571 1.00 91.94 173 LEU A O 1
ATOM 1307 N N . GLN A 1 174 ? 16.443 -3.355 -10.499 1.00 93.06 174 GLN A N 1
ATOM 1308 C CA . GLN A 1 174 ? 17.619 -3.970 -9.875 1.00 93.06 174 GLN A CA 1
ATOM 1309 C C . GLN A 1 174 ? 17.545 -3.914 -8.343 1.00 93.06 174 GLN A C 1
ATOM 1311 O O . GLN A 1 174 ? 17.827 -4.912 -7.672 1.00 93.06 174 GLN A O 1
ATOM 1316 N N . GLN A 1 175 ? 17.080 -2.794 -7.783 1.00 93.44 175 GLN A N 1
ATOM 1317 C CA . GLN A 1 175 ? 16.842 -2.687 -6.342 1.00 93.44 175 GLN A CA 1
ATOM 1318 C C . GLN A 1 175 ? 15.766 -3.683 -5.880 1.00 93.44 175 GLN A C 1
ATOM 1320 O O . GLN A 1 175 ? 15.979 -4.431 -4.925 1.00 93.44 175 GLN A O 1
ATOM 1325 N N . CYS A 1 176 ? 14.637 -3.773 -6.586 1.00 94.75 176 CYS A N 1
ATOM 1326 C CA . CYS A 1 176 ? 13.536 -4.675 -6.223 1.00 94.75 176 CYS A CA 1
ATOM 1327 C C . CYS A 1 176 ? 13.818 -6.170 -6.477 1.00 94.75 176 CYS A C 1
ATOM 1329 O O . CYS A 1 176 ? 13.152 -7.033 -5.901 1.00 94.75 176 CYS A O 1
ATOM 1331 N N . LEU A 1 177 ? 14.813 -6.501 -7.306 1.00 95.81 177 LEU A N 1
ATOM 1332 C CA . LEU A 1 177 ? 15.311 -7.869 -7.511 1.00 95.81 177 LEU A CA 1
ATOM 1333 C C . LEU A 1 177 ? 16.201 -8.368 -6.367 1.00 95.81 177 LEU A C 1
ATOM 1335 O O . LEU A 1 177 ? 16.426 -9.572 -6.254 1.00 95.81 177 LEU A O 1
ATOM 1339 N N . THR A 1 178 ? 16.701 -7.465 -5.524 1.00 94.56 178 THR A N 1
ATOM 1340 C CA . THR A 1 178 ? 17.590 -7.794 -4.396 1.00 94.56 178 THR A CA 1
ATOM 1341 C C . THR A 1 178 ? 16.980 -7.461 -3.035 1.00 94.56 178 THR A C 1
ATOM 1343 O O . THR A 1 178 ? 17.383 -8.027 -2.022 1.00 94.56 178 THR A O 1
ATOM 1346 N N . THR A 1 179 ? 15.970 -6.591 -3.005 1.00 91.38 179 THR A N 1
ATOM 1347 C CA . THR A 1 179 ? 15.340 -6.103 -1.775 1.00 91.38 179 THR A CA 1
ATOM 1348 C C . THR A 1 179 ? 14.021 -6.816 -1.523 1.00 91.38 179 THR A C 1
ATOM 1350 O O . THR A 1 179 ? 13.176 -6.904 -2.416 1.00 91.38 179 THR A O 1
ATOM 1353 N N . SER A 1 180 ? 13.812 -7.305 -0.301 1.00 91.19 180 SER A N 1
ATOM 1354 C CA . SER A 1 180 ? 12.499 -7.799 0.106 1.00 91.19 180 SER A CA 1
ATOM 1355 C C . SER A 1 180 ? 11.517 -6.651 0.335 1.00 91.19 180 SER A C 1
ATOM 1357 O O . SER A 1 180 ? 11.887 -5.586 0.831 1.00 91.19 180 SER A O 1
ATOM 1359 N N . TRP A 1 181 ? 10.255 -6.866 -0.033 1.00 87.94 181 TRP A N 1
ATOM 1360 C CA . TRP A 1 181 ? 9.211 -5.845 0.020 1.00 87.94 181 TRP A CA 1
ATOM 1361 C C . TRP A 1 181 ? 7.899 -6.435 0.515 1.00 87.94 181 TRP A C 1
ATOM 1363 O O . TRP A 1 181 ? 7.609 -7.598 0.243 1.00 87.94 181 TRP A O 1
ATOM 1373 N N . HIS A 1 182 ? 7.114 -5.625 1.222 1.00 85.19 182 HIS A N 1
ATOM 1374 C CA . HIS A 1 182 ? 5.790 -5.999 1.710 1.00 85.19 182 HIS A CA 1
ATOM 1375 C C . HIS A 1 182 ? 4.795 -4.914 1.315 1.00 85.19 182 HIS A C 1
ATOM 1377 O O . HIS A 1 182 ? 4.943 -3.762 1.726 1.00 85.19 182 HIS A O 1
ATOM 1383 N N . THR A 1 183 ? 3.775 -5.261 0.533 1.00 83.56 183 THR A N 1
ATOM 1384 C CA . THR A 1 183 ? 2.746 -4.288 0.151 1.00 83.56 183 THR A CA 1
ATOM 1385 C C . THR A 1 183 ? 1.859 -3.945 1.343 1.00 83.56 183 THR A C 1
ATOM 1387 O O . THR A 1 183 ? 1.148 -4.795 1.873 1.00 83.56 183 THR A O 1
ATOM 1390 N N . THR A 1 184 ? 1.861 -2.681 1.757 1.00 79.94 184 THR A N 1
ATOM 1391 C CA . THR A 1 184 ? 0.996 -2.173 2.837 1.00 79.94 184 THR A CA 1
ATOM 1392 C C . THR A 1 184 ? -0.367 -1.698 2.331 1.00 79.94 184 THR A C 1
ATOM 1394 O O . THR A 1 184 ? -1.278 -1.485 3.128 1.00 79.94 184 THR A O 1
ATOM 1397 N N . PHE A 1 185 ? -0.508 -1.522 1.009 1.00 83.75 185 PHE A N 1
ATOM 1398 C CA . PHE A 1 185 ? -1.637 -0.864 0.335 1.00 83.75 185 PHE A CA 1
ATOM 1399 C C . PHE A 1 185 ? -1.912 0.561 0.841 1.00 83.75 185 PHE A C 1
ATOM 1401 O O . PHE A 1 185 ? -2.929 1.136 0.475 1.00 83.75 185 PHE A O 1
ATOM 1408 N N . GLY A 1 186 ? -1.045 1.121 1.695 1.00 88.69 186 GLY A N 1
ATOM 1409 C CA . GLY A 1 186 ? -1.287 2.389 2.372 1.00 88.69 186 GLY A CA 1
ATOM 1410 C C . GLY A 1 186 ? -2.490 2.364 3.322 1.00 88.69 186 GLY A C 1
ATOM 1411 O O . GLY A 1 186 ? -3.030 3.428 3.597 1.00 88.69 186 GLY A O 1
ATOM 1412 N N . LEU A 1 187 ? -2.951 1.194 3.786 1.00 90.94 187 LEU A N 1
ATOM 1413 C CA . LEU A 1 187 ? -4.198 1.057 4.549 1.00 90.94 187 LEU A CA 1
ATOM 1414 C C . LEU A 1 187 ? -3.980 0.486 5.949 1.00 90.94 187 LEU A C 1
ATOM 1416 O O . LEU A 1 187 ? -3.315 -0.537 6.127 1.00 90.94 187 LEU A O 1
ATOM 1420 N N . LEU A 1 188 ? -4.641 1.096 6.933 1.00 93.25 188 LEU A N 1
ATOM 1421 C CA . LEU A 1 188 ? -4.682 0.622 8.313 1.00 93.25 188 LEU A CA 1
ATOM 1422 C C . LEU A 1 188 ? -6.059 0.897 8.921 1.00 93.25 188 LEU A C 1
ATOM 1424 O O . LEU A 1 188 ? -6.572 2.007 8.840 1.00 93.25 188 LEU A O 1
ATOM 1428 N N . VAL A 1 189 ? -6.652 -0.109 9.554 1.00 93.94 189 VAL A N 1
ATOM 1429 C CA . VAL A 1 189 ? -7.842 0.045 10.395 1.00 93.94 189 VAL A CA 1
ATOM 1430 C C . VAL A 1 189 ? -7.413 0.068 11.851 1.00 93.94 189 VAL A C 1
ATOM 1432 O O . VAL A 1 189 ? -6.639 -0.786 12.277 1.00 93.94 189 VAL A O 1
ATOM 1435 N N . LEU A 1 190 ? -7.969 1.003 12.612 1.00 95.19 190 LEU A N 1
ATOM 1436 C CA . LEU A 1 190 ? -7.932 1.050 14.069 1.00 95.19 190 LEU A CA 1
ATOM 1437 C C . LEU A 1 190 ? -9.356 0.853 14.596 1.00 95.19 190 LEU A C 1
ATOM 1439 O O . LEU A 1 190 ? -10.309 1.371 14.013 1.00 95.19 190 LEU A O 1
ATOM 1443 N N . SER A 1 191 ? -9.533 0.108 15.684 1.00 94.25 191 SER A N 1
ATOM 1444 C CA . SER A 1 191 ? -10.852 -0.102 16.275 1.00 94.25 191 SER A CA 1
ATOM 1445 C C . SER A 1 191 ? -10.822 -0.237 17.793 1.00 94.25 191 SER A C 1
ATOM 1447 O O . SER A 1 191 ? -9.947 -0.877 18.378 1.00 94.25 191 SER A O 1
ATOM 1449 N N . LYS A 1 192 ? -11.853 0.336 18.423 1.00 93.75 192 LYS A N 1
ATOM 1450 C CA . LYS A 1 192 ? -12.192 0.123 19.835 1.00 93.75 192 LYS A CA 1
ATOM 1451 C C . LYS A 1 192 ? -12.740 -1.277 20.111 1.00 93.75 192 LYS A C 1
ATOM 1453 O O . LYS A 1 192 ? -12.781 -1.705 21.260 1.00 93.75 192 LYS A O 1
ATOM 1458 N N . ARG A 1 193 ? -13.188 -1.989 19.072 1.00 90.94 193 ARG A N 1
ATOM 1459 C CA . ARG A 1 193 ? -13.844 -3.300 19.162 1.00 90.94 193 ARG A CA 1
ATOM 1460 C C . ARG A 1 193 ? -13.047 -4.353 18.375 1.00 90.94 193 ARG A C 1
ATOM 1462 O O . ARG A 1 193 ? -12.354 -3.998 17.423 1.00 90.94 193 ARG A O 1
ATOM 1469 N N . PRO A 1 194 ? -13.132 -5.648 18.734 1.00 90.12 194 PRO A N 1
ATOM 1470 C CA . PRO A 1 194 ? -12.432 -6.697 18.001 1.00 90.12 194 PRO A CA 1
ATOM 1471 C C . PRO A 1 194 ? -12.814 -6.733 16.517 1.00 90.12 194 PRO A C 1
ATOM 1473 O O . PRO A 1 194 ? -13.997 -6.699 16.169 1.00 90.12 194 PRO A O 1
ATOM 1476 N N . LEU A 1 195 ? -11.806 -6.845 15.651 1.00 84.50 195 LEU A N 1
ATOM 1477 C CA . LEU A 1 195 ? -11.976 -7.097 14.222 1.00 84.50 195 LEU A CA 1
ATOM 1478 C C . LEU A 1 195 ? -12.071 -8.612 14.001 1.00 84.50 195 LEU A C 1
ATOM 1480 O O . LEU A 1 195 ? -11.204 -9.351 14.459 1.00 84.50 195 LEU A O 1
ATOM 1484 N N . PHE A 1 196 ? -13.106 -9.079 13.304 1.00 83.06 196 PHE A N 1
ATOM 1485 C CA . PHE A 1 196 ? -13.293 -10.503 13.007 1.00 83.06 196 PHE A CA 1
ATOM 1486 C C . PHE A 1 196 ? -13.027 -10.772 11.531 1.00 83.06 196 PHE A C 1
ATOM 1488 O O . PHE A 1 196 ? -13.562 -10.069 10.670 1.00 83.06 196 PHE A O 1
ATOM 1495 N N . ASP A 1 197 ? -12.216 -11.793 11.260 1.00 85.25 197 ASP A N 1
ATOM 1496 C CA . ASP A 1 197 ? -11.749 -12.168 9.924 1.00 85.25 197 ASP A CA 1
ATOM 1497 C C . ASP A 1 197 ? -11.341 -10.956 9.062 1.00 85.25 197 ASP A C 1
ATOM 1499 O O . ASP A 1 197 ? -11.870 -10.799 7.953 1.00 85.25 197 ASP A O 1
ATOM 1503 N N . PRO A 1 198 ? -10.485 -10.042 9.567 1.00 85.81 198 PRO A N 1
ATOM 1504 C CA . PRO A 1 198 ? -10.054 -8.926 8.760 1.00 85.81 198 PRO A CA 1
ATOM 1505 C C . PRO A 1 198 ? -9.154 -9.421 7.622 1.00 85.81 198 PRO A C 1
ATOM 1507 O O . PRO A 1 198 ? -8.285 -10.271 7.810 1.00 85.81 198 PRO A O 1
ATOM 1510 N N . GLU A 1 199 ? -9.356 -8.884 6.429 1.00 85.06 199 GLU A N 1
ATOM 1511 C CA . GLU A 1 199 ? -8.568 -9.214 5.246 1.00 85.06 199 GLU A CA 1
ATOM 1512 C C . GLU A 1 199 ? -8.387 -7.973 4.375 1.00 85.06 199 GLU A C 1
ATOM 1514 O O . GLU A 1 199 ? -9.238 -7.080 4.343 1.00 85.06 199 GLU A O 1
ATOM 1519 N N . VAL A 1 200 ? -7.274 -7.924 3.647 1.00 84.19 200 VAL A N 1
ATOM 1520 C CA . VAL A 1 200 ? -7.077 -6.935 2.589 1.00 84.19 200 VAL A CA 1
ATOM 1521 C C . VAL A 1 200 ? -7.492 -7.558 1.271 1.00 84.19 200 VAL A C 1
ATOM 1523 O O . VAL A 1 200 ? -6.954 -8.586 0.866 1.00 84.19 200 VAL A O 1
ATOM 1526 N N . ILE A 1 201 ? -8.431 -6.912 0.590 1.00 80.38 201 ILE A N 1
ATOM 1527 C CA . ILE A 1 201 ? -8.798 -7.250 -0.778 1.00 80.38 201 ILE A CA 1
ATOM 1528 C C . ILE A 1 201 ? -8.132 -6.257 -1.715 1.00 80.38 201 ILE A C 1
ATOM 1530 O O . ILE A 1 201 ? -8.348 -5.052 -1.603 1.00 80.38 201 ILE A O 1
ATOM 1534 N N . ASN A 1 202 ? -7.345 -6.767 -2.659 1.00 76.25 202 ASN A N 1
ATOM 1535 C CA . ASN A 1 202 ? -6.842 -5.969 -3.769 1.00 76.25 202 ASN A CA 1
ATOM 1536 C C . ASN A 1 202 ? -8.015 -5.625 -4.706 1.00 76.25 202 ASN A C 1
ATOM 1538 O O . ASN A 1 202 ? -8.748 -6.514 -5.140 1.00 76.25 202 ASN A O 1
ATOM 1542 N N . PHE A 1 203 ? -8.206 -4.337 -4.993 1.00 68.38 203 PHE A N 1
ATOM 1543 C CA . PHE A 1 203 ? -9.358 -3.821 -5.739 1.00 68.38 203 PHE A CA 1
ATOM 1544 C C . PHE A 1 203 ? -9.283 -4.103 -7.254 1.00 68.38 203 PHE A C 1
ATOM 1546 O O . PHE A 1 203 ? -10.261 -3.916 -7.971 1.00 68.38 203 PHE A O 1
ATOM 1553 N N . HIS A 1 204 ? -8.147 -4.586 -7.762 1.00 64.31 204 HIS A N 1
ATOM 1554 C CA . HIS A 1 204 ? -7.851 -4.582 -9.195 1.00 64.31 204 HIS A CA 1
ATOM 1555 C C . HIS A 1 204 ? -7.846 -5.961 -9.857 1.00 64.31 204 HIS A C 1
ATOM 1557 O O . HIS A 1 204 ? -6.878 -6.349 -10.512 1.00 64.31 204 HIS A O 1
ATOM 1563 N N . TYR A 1 205 ? -8.948 -6.706 -9.757 1.00 54.12 205 TYR A N 1
ATOM 1564 C CA . TYR A 1 205 ? -9.086 -7.910 -10.580 1.00 54.12 205 TYR A CA 1
ATOM 1565 C C . TYR A 1 205 ? -9.271 -7.517 -12.060 1.00 54.12 205 TYR A C 1
ATOM 1567 O O . TYR A 1 205 ? -10.336 -7.054 -12.460 1.00 54.12 205 TYR A O 1
ATOM 1575 N N . GLY A 1 206 ? -8.223 -7.673 -12.877 1.00 54.94 206 GLY A N 1
ATOM 1576 C CA . GLY A 1 206 ? -8.271 -7.462 -14.335 1.00 54.94 206 GLY A CA 1
ATOM 1577 C C . GLY A 1 206 ? -7.901 -6.057 -14.841 1.00 54.94 206 GLY A C 1
ATOM 1578 O O . GLY A 1 206 ? -7.930 -5.815 -16.051 1.00 54.94 206 GLY A O 1
ATOM 1579 N N . THR A 1 207 ? -7.506 -5.132 -13.963 1.00 60.56 207 THR A N 1
ATOM 1580 C CA . THR A 1 207 ? -7.042 -3.783 -14.345 1.00 60.56 207 THR A CA 1
ATOM 1581 C C . THR A 1 207 ? -5.641 -3.519 -13.816 1.00 60.56 207 THR A C 1
ATOM 1583 O O . THR A 1 207 ? -5.360 -3.815 -12.663 1.00 60.56 207 THR A O 1
ATOM 1586 N N . PHE A 1 208 ? -4.782 -2.927 -14.638 1.00 62.16 208 PHE A N 1
ATOM 1587 C CA . PHE A 1 208 ? -3.428 -2.554 -14.246 1.00 62.16 208 PHE A CA 1
ATOM 1588 C C . PHE A 1 208 ? -3.446 -1.322 -13.329 1.00 62.16 208 PHE A C 1
ATOM 1590 O O . PHE A 1 208 ? -4.044 -0.309 -13.690 1.00 62.16 208 PHE A O 1
ATOM 1597 N N . VAL A 1 209 ? -2.762 -1.397 -12.181 1.00 66.19 209 VAL A N 1
ATOM 1598 C CA . VAL A 1 209 ? -2.345 -0.226 -11.397 1.00 66.19 209 VAL A CA 1
ATOM 1599 C C . VAL A 1 209 ? -0.916 -0.410 -10.885 1.00 66.19 209 VAL A C 1
ATOM 1601 O O . VAL A 1 209 ? -0.569 -1.459 -10.346 1.00 66.19 209 VAL A O 1
ATOM 1604 N N . LEU A 1 210 ? -0.084 0.624 -11.035 1.00 68.38 210 LEU A N 1
ATOM 1605 C CA . LEU A 1 210 ? 1.274 0.648 -10.473 1.00 68.38 210 LEU A CA 1
ATOM 1606 C C . LEU A 1 210 ? 1.245 0.676 -8.942 1.00 68.38 210 LEU A C 1
ATOM 1608 O O . LEU A 1 210 ? 1.979 -0.047 -8.272 1.00 68.38 210 LEU A O 1
ATOM 1612 N N . VAL A 1 211 ? 0.350 1.494 -8.390 1.00 69.62 211 VAL A N 1
ATOM 1613 C CA . VAL A 1 211 ? 0.148 1.620 -6.949 1.00 69.62 211 VAL A CA 1
ATOM 1614 C C . VAL A 1 211 ? -0.956 0.662 -6.533 1.00 69.62 211 VAL A C 1
ATOM 1616 O O . VAL A 1 211 ? -2.094 0.784 -6.988 1.00 69.62 211 VAL A O 1
ATOM 1619 N N . ALA A 1 212 ? -0.616 -0.286 -5.660 1.00 69.75 212 ALA A N 1
ATOM 1620 C CA . ALA A 1 212 ? -1.577 -1.225 -5.105 1.00 69.75 212 ALA A CA 1
ATOM 1621 C C . ALA A 1 212 ? -2.730 -0.464 -4.446 1.00 69.75 212 ALA A C 1
ATOM 1623 O O . ALA A 1 212 ? -2.509 0.335 -3.535 1.00 69.75 212 ALA A O 1
ATOM 1624 N N . ARG A 1 213 ? -3.964 -0.743 -4.872 1.00 74.06 213 ARG A N 1
ATOM 1625 C CA . ARG A 1 213 ? -5.162 -0.275 -4.172 1.00 74.06 213 ARG A CA 1
ATOM 1626 C C . ARG A 1 213 ? -5.907 -1.465 -3.616 1.00 74.06 213 ARG A C 1
ATOM 1628 O O . ARG A 1 213 ? -5.984 -2.527 -4.231 1.00 74.06 213 ARG A O 1
ATOM 1635 N N . GLY A 1 214 ? -6.469 -1.278 -2.441 1.00 75.88 214 GLY A N 1
ATOM 1636 C CA . GLY A 1 214 ? -7.268 -2.301 -1.810 1.00 75.88 214 GLY A CA 1
ATOM 1637 C C . GLY A 1 214 ? -8.331 -1.698 -0.925 1.00 75.88 214 GLY A C 1
ATOM 1638 O O . GLY A 1 214 ? -8.497 -0.480 -0.857 1.00 75.88 214 GLY A O 1
ATOM 1639 N N . TYR A 1 215 ? -9.039 -2.582 -0.246 1.00 79.00 215 TYR A N 1
ATOM 1640 C CA . TYR A 1 215 ? -9.847 -2.233 0.902 1.00 79.00 215 TYR A CA 1
ATOM 1641 C C . TYR A 1 215 ? -9.687 -3.300 1.974 1.00 79.00 215 TYR A C 1
ATOM 1643 O O . TYR A 1 215 ? -9.453 -4.474 1.683 1.00 79.00 215 TYR A O 1
ATOM 1651 N N . ILE A 1 216 ? -9.810 -2.886 3.230 1.00 72.56 216 ILE A N 1
ATOM 1652 C CA . ILE A 1 216 ? -9.876 -3.813 4.358 1.00 72.56 216 ILE A CA 1
ATOM 1653 C C . ILE A 1 216 ? -11.334 -4.202 4.559 1.00 72.56 216 ILE A C 1
ATOM 1655 O O . ILE A 1 216 ? -12.180 -3.322 4.708 1.00 72.56 216 ILE A O 1
ATOM 1659 N N . ARG A 1 217 ? -11.615 -5.507 4.581 1.00 78.12 217 ARG A N 1
ATOM 1660 C CA . ARG A 1 217 ? -12.912 -6.089 4.942 1.00 78.12 217 ARG A CA 1
ATOM 1661 C C . ARG A 1 217 ? -12.796 -6.744 6.311 1.00 78.12 217 ARG A C 1
ATOM 1663 O O . ARG A 1 217 ? -11.830 -7.448 6.544 1.00 78.12 217 ARG A O 1
ATOM 1670 N N . ALA A 1 218 ? -13.795 -6.575 7.174 1.00 67.31 218 ALA A N 1
ATOM 1671 C CA . ALA A 1 218 ? -13.959 -7.343 8.414 1.00 67.31 218 ALA A CA 1
ATOM 1672 C C . ALA A 1 218 ? -15.425 -7.798 8.548 1.00 67.31 218 ALA A C 1
ATOM 1674 O O . ALA A 1 218 ? -16.334 -7.089 8.103 1.00 67.31 218 ALA A O 1
ATOM 1675 N N . LYS A 1 219 ? -15.675 -8.984 9.121 1.00 71.38 219 LYS A N 1
ATOM 1676 C CA . LYS A 1 219 ? -17.015 -9.595 9.210 1.00 71.38 219 LYS A CA 1
ATOM 1677 C C . LYS A 1 219 ? -17.703 -9.318 10.554 1.00 71.38 219 LYS A C 1
ATOM 1679 O O . LYS A 1 219 ? -17.210 -9.733 11.588 1.00 71.38 219 LYS A O 1
ATOM 1684 N N . ARG A 1 220 ? -18.910 -8.740 10.553 1.00 53.28 220 ARG A N 1
ATOM 1685 C CA . ARG A 1 220 ? -19.961 -8.960 11.579 1.00 53.28 220 ARG A CA 1
ATOM 1686 C C . ARG A 1 220 ? -21.251 -8.248 11.174 1.00 53.28 220 ARG A C 1
ATOM 1688 O O . ARG A 1 220 ? -21.177 -7.058 10.895 1.00 53.28 220 ARG A O 1
ATOM 1695 N N . VAL A 1 221 ? -22.401 -8.941 11.218 1.00 39.91 221 VAL A N 1
ATOM 1696 C CA . VAL A 1 221 ? -23.755 -8.334 11.220 1.00 39.91 221 VAL A CA 1
ATOM 1697 C C . VAL A 1 221 ? -24.738 -9.167 12.015 1.00 39.91 221 VAL A C 1
ATOM 1699 O O . VAL A 1 221 ? -24.942 -10.339 11.709 1.00 39.91 221 VAL A O 1
ATOM 1702 N N . SER A 1 222 ? -25.434 -8.512 12.935 1.00 35.38 222 SER A N 1
ATOM 1703 C CA . SER A 1 222 ? -26.880 -8.668 13.063 1.00 35.38 222 SER A CA 1
ATOM 1704 C C . SER A 1 222 ? -27.532 -7.366 12.588 1.00 35.38 222 SER A C 1
ATOM 1706 O O . SER A 1 222 ? -27.000 -6.276 12.797 1.00 35.38 222 SER A O 1
ATOM 1708 N N . ARG A 1 223 ? -28.639 -7.498 11.855 1.00 32.25 223 ARG A N 1
ATOM 1709 C CA . ARG A 1 223 ? -29.400 -6.401 11.244 1.00 32.25 223 ARG A CA 1
ATOM 1710 C C . ARG A 1 223 ? -30.000 -5.537 12.359 1.00 32.25 223 ARG A C 1
ATOM 1712 O O . ARG A 1 223 ? -30.646 -6.085 13.244 1.00 32.25 223 ARG A O 1
ATOM 1719 N N . VAL A 1 224 ? -29.781 -4.220 12.333 1.00 40.56 224 VAL A N 1
ATOM 1720 C CA . VAL A 1 224 ? -30.425 -3.273 13.275 1.00 40.56 224 VAL A CA 1
ATOM 1721 C C . VAL A 1 224 ? -31.422 -2.344 12.566 1.00 40.56 224 VAL A C 1
ATOM 1723 O O . VAL A 1 224 ? -32.202 -1.669 13.223 1.00 40.56 224 VAL A O 1
ATOM 1726 N N . LEU A 1 225 ? -31.490 -2.358 11.229 1.00 33.94 225 LEU A N 1
ATOM 1727 C CA . LEU A 1 225 ? -32.494 -1.602 10.474 1.00 33.94 225 LEU A CA 1
ATOM 1728 C C . LEU A 1 225 ? -33.075 -2.443 9.328 1.00 33.94 225 LEU A C 1
ATOM 1730 O O . LEU A 1 225 ? -32.350 -2.899 8.441 1.00 33.94 225 LEU A O 1
ATOM 1734 N N . ASP A 1 226 ? -34.395 -2.634 9.370 1.00 40.00 226 ASP A N 1
ATOM 1735 C CA . ASP A 1 226 ? -35.203 -3.343 8.368 1.00 40.00 226 ASP A CA 1
ATOM 1736 C C . ASP A 1 226 ? -35.786 -2.403 7.292 1.00 40.00 226 ASP A C 1
ATOM 1738 O O . ASP A 1 226 ? -36.512 -2.862 6.411 1.00 40.00 226 ASP A O 1
ATOM 1742 N N . SER A 1 227 ? -35.466 -1.103 7.322 1.00 42.06 227 SER A N 1
ATOM 1743 C CA . SER A 1 227 ? -36.061 -0.105 6.426 1.00 42.06 227 SER A CA 1
ATOM 1744 C C . SER A 1 227 ? -35.083 0.998 5.987 1.00 42.06 227 SER A C 1
ATOM 1746 O O . SER A 1 227 ? -34.117 1.277 6.704 1.00 42.06 227 SER A O 1
ATOM 1748 N N . PRO A 1 228 ? -35.336 1.649 4.830 1.00 46.53 228 PRO A N 1
ATOM 1749 C CA . PRO A 1 228 ? -34.620 2.850 4.396 1.00 46.53 228 PRO A CA 1
ATOM 1750 C C . PRO A 1 228 ? -34.666 3.951 5.461 1.00 46.53 228 PRO A C 1
ATOM 1752 O O . PRO A 1 228 ? -35.618 4.023 6.240 1.00 46.53 228 PRO A O 1
ATOM 1755 N N . LEU A 1 229 ? -33.656 4.826 5.474 1.00 48.53 229 LEU A N 1
ATOM 1756 C CA . LEU A 1 229 ? -33.725 6.067 6.244 1.00 48.53 229 LEU A CA 1
ATOM 1757 C C . LEU A 1 229 ? -34.925 6.879 5.722 1.00 48.53 229 LEU A C 1
ATOM 1759 O O . LEU A 1 229 ? -34.966 7.148 4.519 1.00 48.53 229 LEU A O 1
ATOM 1763 N N . PRO A 1 230 ? -35.897 7.247 6.575 1.00 41.81 230 PRO A N 1
ATOM 1764 C CA . PRO A 1 230 ? -36.989 8.114 6.157 1.00 41.81 230 PRO A CA 1
ATOM 1765 C C . PRO A 1 230 ? -36.427 9.429 5.594 1.00 41.81 230 PRO A C 1
ATOM 1767 O O . PRO A 1 230 ? -35.428 9.946 6.099 1.00 41.81 230 PRO A O 1
ATOM 1770 N N . ASP A 1 231 ? -37.071 9.957 4.554 1.00 51.41 231 ASP A N 1
ATOM 1771 C CA . ASP A 1 231 ? -36.868 11.315 4.024 1.00 51.41 231 ASP A CA 1
ATOM 1772 C C . ASP A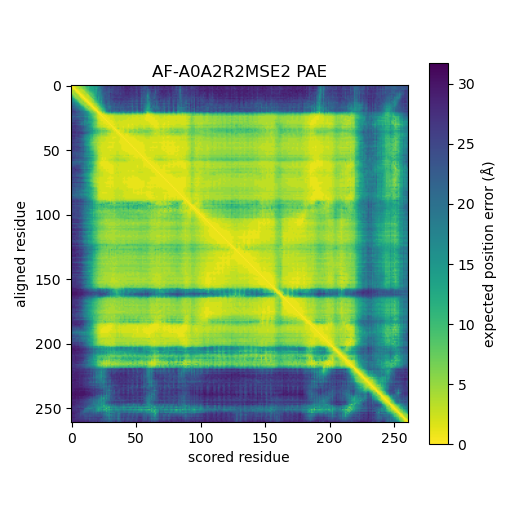 1 231 ? -35.544 11.618 3.297 1.00 51.41 231 ASP A C 1
ATOM 1774 O O . ASP A 1 231 ? -35.141 12.780 3.200 1.00 51.41 231 ASP A O 1
ATOM 1778 N N . ARG A 1 232 ? -34.851 10.613 2.744 1.00 50.38 232 ARG A N 1
ATOM 1779 C CA . ARG A 1 232 ? -33.645 10.851 1.928 1.00 50.38 232 ARG A CA 1
ATOM 1780 C C . ARG A 1 232 ? -33.671 10.098 0.600 1.00 50.38 232 ARG A C 1
ATOM 1782 O O . ARG A 1 232 ? -33.331 8.923 0.530 1.00 50.38 232 ARG A O 1
ATOM 1789 N N . ASP A 1 233 ? -34.026 10.827 -0.454 1.00 44.62 233 ASP A N 1
ATOM 1790 C CA . ASP A 1 233 ? -34.092 10.361 -1.843 1.00 44.62 233 ASP A CA 1
ATOM 1791 C C . ASP A 1 233 ? -32.708 10.486 -2.519 1.00 44.62 233 ASP A C 1
ATOM 1793 O O . ASP A 1 233 ? -32.491 11.293 -3.421 1.00 44.62 233 ASP A O 1
ATOM 1797 N N . TYR A 1 234 ? -31.708 9.755 -2.009 1.00 37.66 234 TYR A N 1
ATOM 1798 C CA . TYR A 1 234 ? -30.376 9.720 -2.626 1.00 37.66 234 TYR A CA 1
ATOM 1799 C C . TYR A 1 234 ? -30.275 8.544 -3.607 1.00 37.66 234 TYR A C 1
ATOM 1801 O O . TYR A 1 234 ? -30.335 7.392 -3.167 1.00 37.66 234 TYR A O 1
ATOM 1809 N N . PRO A 1 235 ? -30.057 8.781 -4.914 1.00 37.28 235 PRO A N 1
ATOM 1810 C CA . PRO A 1 235 ? -29.638 7.716 -5.813 1.00 37.28 235 PRO A CA 1
ATOM 1811 C C . PRO A 1 235 ? -28.232 7.236 -5.423 1.00 37.28 235 PRO A C 1
ATOM 1813 O O . PRO A 1 235 ? -27.343 8.037 -5.128 1.00 37.28 235 PRO A O 1
ATOM 1816 N N . LEU A 1 236 ? -28.034 5.915 -5.415 1.00 37.72 236 LEU A N 1
ATOM 1817 C CA . LEU A 1 236 ? -26.724 5.287 -5.228 1.00 37.72 236 LEU A CA 1
ATOM 1818 C C . LEU A 1 236 ? -25.819 5.700 -6.400 1.00 37.72 236 LEU A C 1
ATOM 1820 O O . LEU A 1 236 ? -26.058 5.283 -7.528 1.00 37.72 236 LEU A O 1
ATOM 1824 N N . SER A 1 237 ? -24.833 6.556 -6.127 1.00 32.16 237 SER A N 1
ATOM 1825 C CA . SER A 1 237 ? -23.891 7.109 -7.108 1.00 32.16 237 SER A CA 1
ATOM 1826 C C . SER A 1 237 ? -22.449 6.736 -6.753 1.00 32.16 237 SER A C 1
ATOM 1828 O O . SER A 1 237 ? -22.081 6.626 -5.583 1.00 32.16 237 SER A O 1
ATOM 1830 N N . ASP A 1 238 ? -21.623 6.601 -7.786 1.00 30.42 238 ASP A N 1
ATOM 1831 C CA . ASP A 1 238 ? -20.369 5.839 -7.822 1.00 30.42 238 ASP A CA 1
ATOM 1832 C C . ASP A 1 238 ? -19.131 6.603 -7.302 1.00 30.42 238 ASP A C 1
ATOM 1834 O O . ASP A 1 238 ? -17.993 6.169 -7.490 1.00 30.42 238 ASP A O 1
ATOM 1838 N N . HIS A 1 239 ? -19.319 7.745 -6.634 1.00 25.08 239 HIS A N 1
ATOM 1839 C CA . HIS A 1 239 ? -18.230 8.644 -6.246 1.00 25.08 239 HIS A CA 1
ATOM 1840 C C . HIS A 1 239 ? -18.459 9.281 -4.858 1.00 25.08 239 HIS A C 1
ATOM 1842 O O . HIS A 1 239 ? -19.292 10.165 -4.699 1.00 25.08 239 HIS A O 1
ATOM 1848 N N . TYR A 1 240 ? -17.632 8.845 -3.895 1.00 32.34 240 TYR A N 1
ATOM 1849 C CA . TYR A 1 240 ? -17.383 9.342 -2.525 1.00 32.34 240 TYR A CA 1
ATOM 1850 C C . TYR A 1 240 ? -18.472 9.186 -1.440 1.00 32.34 240 TYR A C 1
ATOM 1852 O O . TYR A 1 240 ? -19.608 9.617 -1.579 1.00 32.34 240 TYR A O 1
ATOM 1860 N N . GLY A 1 241 ? -18.040 8.672 -0.276 1.00 26.41 241 GLY A N 1
ATOM 1861 C CA . GLY A 1 241 ? -18.754 8.759 1.006 1.00 26.41 241 GLY A CA 1
ATOM 1862 C C . GLY A 1 241 ? -19.541 7.504 1.379 1.00 26.41 241 GLY A C 1
ATOM 1863 O O . GLY A 1 241 ? -20.726 7.384 1.089 1.00 26.41 241 GLY A O 1
ATOM 1864 N N . VAL A 1 242 ? -18.896 6.562 2.071 1.00 27.48 242 VAL A N 1
ATOM 1865 C CA . VAL A 1 242 ? -19.579 5.365 2.574 1.00 27.48 242 VAL A CA 1
ATOM 1866 C C . VAL A 1 242 ? -20.329 5.719 3.862 1.00 27.48 242 VAL A C 1
ATOM 1868 O O . VAL A 1 242 ? -19.734 5.808 4.932 1.00 27.48 242 VAL A O 1
ATOM 1871 N N . SER A 1 243 ? -21.645 5.904 3.771 1.00 27.47 243 SER A N 1
ATOM 1872 C CA . SER A 1 243 ? -22.532 5.698 4.919 1.00 27.47 243 SER A CA 1
ATOM 1873 C C . SER A 1 243 ? -22.693 4.190 5.100 1.00 27.47 243 SER A C 1
ATOM 1875 O O . SER A 1 243 ? -23.283 3.514 4.257 1.00 27.47 243 SER A O 1
ATOM 1877 N N . VAL A 1 244 ? -22.098 3.638 6.158 1.00 29.52 244 VAL A N 1
ATOM 1878 C CA . VAL A 1 244 ? -22.159 2.206 6.462 1.00 29.52 244 VAL A CA 1
ATOM 1879 C C . VAL A 1 244 ? -23.191 1.974 7.562 1.00 29.52 244 VAL A C 1
ATOM 1881 O O . VAL A 1 244 ? -22.920 2.194 8.739 1.00 29.52 244 VAL A O 1
ATOM 1884 N N . ILE A 1 245 ? -24.352 1.433 7.191 1.00 36.41 245 ILE A N 1
ATOM 1885 C CA . ILE A 1 245 ? -25.093 0.537 8.087 1.00 36.41 245 ILE A CA 1
ATOM 1886 C C . ILE A 1 245 ? -24.335 -0.792 8.033 1.00 36.41 245 ILE A C 1
ATOM 1888 O O . ILE A 1 245 ? -24.155 -1.365 6.957 1.00 36.41 245 ILE A O 1
ATOM 1892 N N . ILE A 1 246 ? -23.790 -1.222 9.174 1.00 42.72 246 ILE A N 1
ATOM 1893 C CA . ILE A 1 246 ? -22.751 -2.257 9.257 1.00 42.72 246 ILE A CA 1
ATOM 1894 C C . ILE A 1 246 ? -23.259 -3.585 8.707 1.00 42.72 246 ILE A C 1
ATOM 1896 O O . ILE A 1 246 ? -23.900 -4.371 9.400 1.00 42.72 246 ILE A O 1
ATOM 1900 N N . GLN A 1 247 ? -22.878 -3.836 7.452 1.00 39.56 247 GLN A N 1
ATOM 1901 C CA . GLN A 1 247 ? -22.635 -5.171 6.924 1.00 39.56 247 GLN A CA 1
ATOM 1902 C C . GLN A 1 247 ? -21.199 -5.434 6.485 1.00 39.56 247 GLN A C 1
ATOM 1904 O O . GLN A 1 247 ? -20.783 -6.591 6.387 1.00 39.56 247 GLN A O 1
ATOM 1909 N N . ARG A 1 248 ? -20.419 -4.374 6.254 1.00 41.31 248 ARG A N 1
ATOM 1910 C CA . ARG A 1 248 ? -19.049 -4.421 5.737 1.00 41.31 248 ARG A CA 1
ATOM 1911 C C . ARG A 1 248 ? -18.338 -3.121 6.128 1.00 41.31 248 ARG A C 1
ATOM 1913 O O . ARG A 1 248 ? -18.844 -2.057 5.794 1.00 41.31 248 ARG A O 1
ATOM 1920 N N . CYS A 1 249 ? -17.182 -3.183 6.786 1.00 40.84 249 CYS A N 1
ATOM 1921 C CA . CYS A 1 249 ? -16.245 -2.052 6.784 1.00 40.84 249 CYS A CA 1
ATOM 1922 C C . CYS A 1 249 ? -15.450 -2.110 5.475 1.00 40.84 249 CYS A C 1
ATOM 1924 O O . CYS A 1 249 ? -15.008 -3.197 5.106 1.00 40.84 249 CYS A O 1
ATOM 1926 N N . ALA A 1 250 ? -15.292 -0.984 4.779 1.00 46.91 250 ALA A N 1
ATOM 1927 C CA . ALA A 1 250 ? -14.405 -0.857 3.625 1.00 46.91 250 ALA A CA 1
ATOM 1928 C C . ALA A 1 250 ? -13.677 0.491 3.705 1.00 46.91 250 ALA A C 1
ATOM 1930 O O . ALA A 1 250 ? -14.315 1.541 3.685 1.00 46.91 250 ALA A O 1
ATOM 1931 N N . CYS A 1 251 ? -12.349 0.459 3.814 1.00 49.19 251 CYS A N 1
ATOM 1932 C CA . CYS A 1 251 ? -11.507 1.648 3.680 1.00 49.19 251 CYS A CA 1
ATOM 1933 C C . CYS A 1 251 ? -11.028 1.739 2.229 1.00 49.19 251 CYS A C 1
ATOM 1935 O O . CYS A 1 251 ? -10.453 0.773 1.737 1.00 49.19 251 CYS A O 1
ATOM 1937 N N . PHE A 1 252 ? -11.240 2.868 1.555 1.00 46.34 252 PHE A N 1
ATOM 1938 C CA . PHE A 1 252 ? -10.846 3.050 0.155 1.00 46.34 252 PHE A CA 1
ATOM 1939 C C . PHE A 1 252 ? -9.676 4.029 0.032 1.00 46.34 252 PHE A C 1
ATOM 1941 O O . PHE A 1 252 ? -9.631 5.029 0.743 1.00 46.34 252 PHE A O 1
ATOM 1948 N N . LEU A 1 253 ? -8.766 3.766 -0.910 1.00 41.06 253 LEU A N 1
ATOM 1949 C CA . LEU A 1 253 ? -7.700 4.687 -1.311 1.00 41.06 253 LEU A CA 1
ATOM 1950 C C . LEU A 1 253 ? -8.071 5.337 -2.658 1.00 41.06 253 LEU A C 1
ATOM 1952 O O . LEU A 1 253 ? -8.284 4.622 -3.641 1.00 41.06 253 LEU A O 1
ATOM 1956 N N . TRP A 1 254 ? -8.151 6.670 -2.722 1.00 35.66 254 TRP A N 1
ATOM 1957 C CA . TRP A 1 254 ? -8.472 7.415 -3.950 1.00 35.66 254 TRP A CA 1
ATOM 1958 C C . TRP A 1 254 ? -7.442 8.517 -4.229 1.00 35.66 254 TRP A C 1
ATOM 1960 O O . TRP A 1 254 ? -7.255 9.399 -3.397 1.00 35.66 254 TRP A O 1
ATOM 1970 N N . TRP A 1 255 ? -6.837 8.496 -5.428 1.00 39.56 255 TRP A N 1
ATOM 1971 C CA . TRP A 1 255 ? -6.179 9.660 -6.047 1.00 39.56 255 TRP A CA 1
ATOM 1972 C C . TRP A 1 255 ? -6.113 9.562 -7.590 1.00 39.56 255 TRP A C 1
ATOM 1974 O O . TRP A 1 255 ? -5.932 8.459 -8.126 1.00 39.56 255 TRP A O 1
ATOM 1984 N N . TRP A 1 256 ? -6.262 10.715 -8.268 1.00 29.50 256 TRP A N 1
ATOM 1985 C CA . TRP A 1 256 ? -5.815 11.089 -9.634 1.00 29.50 256 TRP A CA 1
ATOM 1986 C C . TRP A 1 256 ? -5.707 12.644 -9.701 1.00 29.50 256 TRP A C 1
ATOM 1988 O O . TRP A 1 256 ? -6.253 13.306 -8.817 1.00 29.50 256 TRP A O 1
ATOM 1998 N N . PRO A 1 257 ? -4.912 13.233 -10.617 1.00 44.03 257 PRO A N 1
ATOM 1999 C CA . PRO A 1 257 ? -3.835 14.154 -10.283 1.00 44.03 257 PRO A CA 1
ATOM 2000 C C . PRO A 1 257 ? -4.284 15.615 -10.102 1.00 44.03 257 PRO A C 1
ATOM 2002 O O . PRO A 1 257 ? -5.238 16.105 -10.704 1.00 44.03 257 PRO A O 1
ATOM 2005 N N . TRP A 1 258 ? -3.501 16.359 -9.329 1.00 33.00 258 TRP A N 1
ATOM 2006 C CA . TRP A 1 258 ? -3.564 17.814 -9.293 1.00 33.00 258 TRP A CA 1
ATOM 2007 C C . TRP A 1 258 ? -3.080 18.413 -10.620 1.00 33.00 258 TRP A C 1
ATOM 2009 O O . TRP A 1 258 ? -1.882 18.538 -10.861 1.00 33.00 258 TRP A O 1
ATOM 2019 N N . SER A 1 259 ? -4.013 18.848 -11.463 1.00 26.77 259 SER A N 1
ATOM 2020 C CA . SER A 1 259 ? -3.762 19.884 -12.463 1.00 26.77 259 SER A CA 1
ATOM 2021 C C . SER A 1 259 ? -4.470 21.170 -12.033 1.00 26.77 259 SER A C 1
ATOM 2023 O O . SER A 1 259 ? -5.675 21.292 -12.218 1.00 26.77 259 SER A O 1
ATOM 2025 N N . ARG A 1 260 ? -3.679 22.113 -11.499 1.00 28.73 260 ARG A N 1
ATOM 2026 C CA . ARG A 1 260 ? -3.984 23.540 -11.267 1.00 28.73 260 ARG A CA 1
ATOM 2027 C C . ARG A 1 260 ? -5.194 23.861 -10.367 1.00 28.73 260 ARG A C 1
ATOM 2029 O O . ARG A 1 260 ? -6.319 23.941 -10.848 1.00 28.73 260 ARG A O 1
ATOM 2036 N N . CYS A 1 261 ? -4.892 24.213 -9.118 1.00 29.69 261 CYS A N 1
ATOM 2037 C CA . CYS A 1 261 ? -5.484 25.356 -8.415 1.00 29.69 261 CYS A CA 1
ATOM 2038 C C . CYS A 1 261 ? -4.330 26.235 -7.926 1.00 29.69 261 CYS A C 1
ATOM 2040 O O . CYS A 1 261 ? -3.327 25.644 -7.462 1.00 29.69 261 CYS A O 1
#

InterPro domains:
  IPR036691 Endonuclease/exonuclease/phosphatase superfamily [SSF56219] (57-246)

Sequence (261 aa):
MASGLHAALALCVLCYSVRWNETTEFVTFNAGLTETDVPEYATRREAFLLKLSNNEIPGDVVCLQEIWKPDDVAAVVQAAKPNFPHSFSAMHAADGKFAPKPTSPACKAAKIYPMLHCITTQCLSDSGAEMDECISKNCKSVINEVPQDCLSCIADKQSTRAATDLAAIVERLQQCLTTSWHTTFGLLVLSKRPLFDPEVINFHYGTFVLVARGYIRAKRVSRVLDSPLPDRDYPLSDHYGVSVIIQRCACFLWWWPWSRC

Organism: Lingula anatina (NCBI:txid7574)